Protein AF-A0AA45L5M0-F1 (afdb_monomer_lite)

Structure (mmCIF, N/CA/C/O backbone):
data_AF-A0AA45L5M0-F1
#
_entry.id   AF-A0AA45L5M0-F1
#
loop_
_atom_site.group_PDB
_atom_site.id
_atom_site.type_symbol
_atom_site.label_atom_id
_atom_site.label_alt_id
_atom_site.label_comp_id
_atom_site.label_asym_id
_atom_site.label_entity_id
_atom_site.label_seq_id
_atom_site.pdbx_PDB_ins_code
_atom_site.Cartn_x
_atom_site.Cartn_y
_atom_site.Cartn_z
_atom_site.occupancy
_atom_site.B_iso_or_equiv
_atom_site.auth_seq_id
_atom_site.auth_comp_id
_atom_site.auth_asym_id
_atom_site.auth_atom_id
_atom_site.pdbx_PDB_model_num
ATOM 1 N N . MET A 1 1 ? -7.216 -5.438 -6.942 1.00 86.31 1 MET A N 1
ATOM 2 C CA . MET A 1 1 ? -7.356 -3.984 -6.670 1.00 86.31 1 MET A CA 1
ATOM 3 C C . MET A 1 1 ? -6.357 -3.154 -7.479 1.00 86.31 1 MET A C 1
ATOM 5 O O . MET A 1 1 ? -5.221 -3.590 -7.619 1.00 86.31 1 MET A O 1
ATOM 9 N N . LEU A 1 2 ? -6.750 -1.994 -8.026 1.00 90.94 2 LEU A N 1
ATOM 10 C CA . LEU A 1 2 ? -5.823 -1.104 -8.747 1.00 90.94 2 LEU A CA 1
ATOM 11 C C . LEU A 1 2 ? -5.181 -0.085 -7.790 1.00 90.94 2 LEU A C 1
ATOM 13 O O . LEU A 1 2 ? -5.919 0.526 -7.020 1.00 90.94 2 LEU A O 1
ATOM 17 N N . PRO A 1 3 ? -3.855 0.142 -7.849 1.00 94.44 3 PRO A N 1
ATOM 18 C CA . PRO A 1 3 ? -3.191 1.118 -6.989 1.00 94.44 3 PRO A CA 1
ATOM 19 C C . PRO A 1 3 ? -3.614 2.562 -7.278 1.00 94.44 3 PRO A C 1
ATOM 21 O O . PRO A 1 3 ? -3.686 2.980 -8.440 1.00 94.44 3 PRO A O 1
ATOM 24 N N . ASP A 1 4 ? -3.796 3.349 -6.218 1.00 95.88 4 ASP A N 1
ATOM 25 C CA . ASP A 1 4 ? -3.966 4.800 -6.303 1.00 95.88 4 ASP A CA 1
ATOM 26 C C . ASP A 1 4 ? -2.596 5.497 -6.426 1.00 95.88 4 ASP A C 1
ATOM 28 O O . ASP A 1 4 ? -1.682 5.260 -5.633 1.00 95.88 4 ASP A O 1
ATOM 32 N N . MET A 1 5 ? -2.427 6.354 -7.440 1.00 96.88 5 MET A N 1
ATOM 33 C CA . MET A 1 5 ? -1.141 7.020 -7.710 1.00 96.88 5 MET A CA 1
ATOM 34 C C . MET A 1 5 ? -0.831 8.156 -6.729 1.00 96.88 5 MET A C 1
ATOM 36 O O . MET A 1 5 ? 0.337 8.484 -6.531 1.00 96.88 5 MET A O 1
ATOM 40 N N . THR A 1 6 ? -1.848 8.739 -6.097 1.00 97.06 6 THR A N 1
ATOM 41 C CA . THR A 1 6 ? -1.681 9.727 -5.026 1.00 97.06 6 THR A CA 1
ATOM 42 C C . THR A 1 6 ? -1.130 9.048 -3.782 1.00 97.06 6 THR A C 1
ATOM 44 O O . THR A 1 6 ? -0.141 9.519 -3.227 1.00 97.06 6 THR A O 1
ATOM 47 N N . LEU A 1 7 ? -1.701 7.906 -3.387 1.00 97.81 7 LEU A N 1
ATOM 48 C CA . LEU A 1 7 ? -1.185 7.124 -2.258 1.00 97.81 7 LEU A CA 1
ATOM 49 C C . LEU A 1 7 ? 0.204 6.551 -2.558 1.00 97.81 7 LEU A C 1
ATOM 51 O O . LEU A 1 7 ? 1.075 6.549 -1.695 1.00 97.81 7 LEU A O 1
ATOM 55 N N . LEU A 1 8 ? 0.459 6.127 -3.801 1.00 98.25 8 LEU A N 1
ATOM 56 C CA . LEU A 1 8 ? 1.798 5.689 -4.197 1.00 98.25 8 LEU A CA 1
ATOM 57 C C . LEU A 1 8 ? 2.817 6.833 -4.123 1.00 98.25 8 LEU A C 1
ATOM 59 O O . LEU A 1 8 ? 3.934 6.620 -3.658 1.00 98.25 8 LEU A O 1
ATOM 63 N N . ARG A 1 9 ? 2.445 8.049 -4.544 1.00 97.94 9 ARG A N 1
ATOM 64 C CA . ARG A 1 9 ? 3.289 9.235 -4.359 1.00 97.94 9 ARG A CA 1
ATOM 65 C C . ARG A 1 9 ? 3.564 9.491 -2.881 1.00 97.94 9 ARG A C 1
ATOM 67 O O . ARG A 1 9 ? 4.722 9.670 -2.530 1.00 97.94 9 ARG A O 1
ATOM 74 N N . GLN A 1 10 ? 2.536 9.470 -2.036 1.00 97.62 10 GLN A N 1
ATOM 75 C CA . GLN A 1 10 ? 2.686 9.671 -0.592 1.00 97.62 10 GLN A CA 1
ATOM 76 C C . GLN A 1 10 ? 3.632 8.641 0.031 1.00 97.62 10 GLN A C 1
ATOM 78 O O . GLN A 1 10 ? 4.541 9.027 0.761 1.00 97.62 10 GLN A O 1
ATOM 83 N N . LEU A 1 11 ? 3.495 7.361 -0.331 1.00 98.12 11 LEU A N 1
ATOM 84 C CA . LEU A 1 11 ? 4.420 6.308 0.089 1.00 98.12 11 LEU A CA 1
ATOM 85 C C . LEU A 1 11 ? 5.866 6.656 -0.298 1.00 98.12 11 LEU A C 1
ATOM 87 O O . LEU A 1 11 ? 6.760 6.554 0.536 1.00 98.12 11 LEU A O 1
ATOM 91 N N . VAL A 1 12 ? 6.101 7.058 -1.552 1.00 97.69 12 VAL A N 1
ATOM 92 C CA . VAL A 1 12 ? 7.444 7.406 -2.049 1.00 97.69 12 VAL A CA 1
ATOM 93 C C . VAL A 1 12 ? 8.024 8.622 -1.327 1.00 97.69 12 VAL A C 1
ATOM 95 O O . VAL A 1 12 ? 9.201 8.602 -0.975 1.00 97.69 12 VAL A O 1
ATOM 98 N N . ASP A 1 13 ? 7.218 9.655 -1.091 1.00 96.88 13 ASP A N 1
ATOM 99 C CA . ASP A 1 13 ? 7.669 10.902 -0.468 1.00 96.88 13 ASP A CA 1
ATOM 100 C C . ASP A 1 13 ? 7.946 10.732 1.036 1.00 96.88 13 ASP A C 1
ATOM 102 O O . ASP A 1 13 ? 8.855 11.364 1.580 1.00 96.88 13 ASP A O 1
ATOM 106 N N . SER A 1 14 ? 7.183 9.865 1.706 1.00 96.00 14 SER A N 1
ATOM 107 C CA . SER A 1 14 ? 7.285 9.623 3.148 1.00 96.00 14 SER A CA 1
ATOM 108 C C . SER A 1 14 ? 8.305 8.540 3.517 1.00 96.00 14 SER A C 1
ATOM 110 O O . SER A 1 14 ? 8.840 8.554 4.629 1.00 96.00 14 SER A O 1
ATOM 112 N N . ALA A 1 15 ? 8.587 7.579 2.628 1.00 95.94 15 ALA A N 1
ATOM 113 C CA . ALA A 1 15 ? 9.424 6.426 2.950 1.00 95.94 15 ALA A CA 1
ATOM 114 C C . ALA A 1 15 ? 10.933 6.735 2.838 1.00 95.94 15 ALA A C 1
ATOM 116 O O . ALA A 1 15 ? 11.456 6.877 1.732 1.00 95.94 15 ALA A O 1
ATOM 117 N N . PRO A 1 16 ? 11.706 6.707 3.944 1.00 93.50 16 PRO A N 1
ATOM 118 C CA . PRO A 1 16 ? 13.143 7.005 3.906 1.00 93.50 16 PRO A CA 1
ATOM 119 C C . PRO A 1 16 ? 13.980 5.929 3.192 1.00 93.50 16 PRO A C 1
ATOM 121 O O . PRO A 1 16 ? 15.138 6.169 2.835 1.00 93.50 16 PRO A O 1
ATOM 124 N N . SER A 1 17 ? 13.416 4.733 3.006 1.00 95.00 17 SER A N 1
ATOM 125 C CA . SER A 1 17 ? 14.033 3.624 2.276 1.00 95.00 17 SER A CA 1
ATOM 126 C C . SER A 1 17 ? 13.972 3.803 0.758 1.00 95.00 17 SER A C 1
ATOM 128 O O . SER A 1 17 ? 14.699 3.105 0.049 1.00 95.00 17 SER A O 1
ATOM 130 N N . ILE A 1 18 ? 13.154 4.735 0.258 1.00 96.69 18 ILE A N 1
ATOM 131 C CA . ILE A 1 18 ? 13.036 5.056 -1.161 1.00 96.69 18 ILE A CA 1
ATOM 132 C C . ILE A 1 18 ? 13.803 6.347 -1.445 1.00 96.69 18 ILE A C 1
ATOM 134 O O . ILE A 1 18 ? 13.629 7.375 -0.796 1.00 96.69 18 ILE A O 1
ATOM 138 N N . ARG A 1 19 ? 14.675 6.297 -2.448 1.00 96.88 19 ARG A N 1
ATOM 139 C CA . ARG A 1 19 ? 15.378 7.459 -2.990 1.00 96.88 19 ARG A CA 1
ATOM 140 C C . ARG A 1 19 ? 15.119 7.519 -4.489 1.00 96.88 19 ARG A C 1
ATOM 142 O O . ARG A 1 19 ? 15.862 6.884 -5.244 1.00 96.88 19 ARG A O 1
ATOM 149 N N . PRO A 1 20 ? 14.067 8.221 -4.936 1.00 96.38 20 PRO A N 1
ATOM 150 C CA . PRO A 1 20 ? 13.826 8.378 -6.359 1.00 96.38 20 PRO A CA 1
ATOM 151 C C . PRO A 1 20 ? 14.958 9.185 -7.001 1.00 96.38 20 PRO A C 1
ATOM 153 O O . PRO A 1 20 ? 15.586 10.035 -6.361 1.00 96.38 20 PRO A O 1
ATOM 156 N N . TRP A 1 21 ? 15.227 8.929 -8.276 1.00 94.56 21 TRP A N 1
ATOM 157 C CA . TRP A 1 21 ? 16.023 9.852 -9.073 1.00 94.56 21 TRP A CA 1
ATOM 158 C C . TRP A 1 21 ? 15.191 11.092 -9.425 1.00 94.56 21 TRP A C 1
ATOM 160 O O . TRP A 1 21 ? 13.968 11.114 -9.307 1.00 94.56 21 TRP A O 1
ATOM 170 N N . SER A 1 22 ? 15.874 12.154 -9.843 1.00 91.00 22 SER A N 1
ATOM 171 C CA . SER A 1 22 ? 15.261 13.442 -10.184 1.00 91.00 22 SER A CA 1
ATOM 172 C C . SER A 1 22 ? 15.115 13.669 -11.691 1.00 91.00 22 SER A C 1
ATOM 174 O O . SER A 1 22 ? 14.808 14.784 -12.114 1.00 91.00 22 SER A O 1
ATOM 176 N N . THR A 1 23 ? 15.353 12.637 -12.505 1.00 93.25 23 THR A N 1
ATOM 177 C CA . THR A 1 23 ? 15.347 12.736 -13.969 1.00 93.25 23 THR A CA 1
ATOM 178 C C . THR A 1 23 ? 14.312 11.773 -14.546 1.00 93.25 23 THR A C 1
ATOM 180 O O . THR A 1 23 ? 14.647 10.613 -14.769 1.00 93.25 23 THR A O 1
ATOM 183 N N . PRO A 1 24 ? 13.087 12.247 -14.828 1.00 95.44 24 PRO A N 1
ATOM 184 C CA . PRO A 1 24 ? 12.062 11.513 -15.566 1.00 95.44 24 PRO A CA 1
ATOM 185 C C . PRO A 1 24 ? 12.593 10.738 -16.776 1.00 95.44 24 PRO A C 1
ATOM 187 O O . PRO A 1 24 ? 13.355 11.278 -17.586 1.00 95.44 24 PRO A O 1
ATOM 190 N N . ALA A 1 25 ? 12.140 9.496 -16.954 1.00 95.31 25 ALA A N 1
ATOM 191 C CA . ALA A 1 25 ? 12.390 8.768 -18.190 1.00 95.31 25 ALA A CA 1
ATOM 192 C C . ALA A 1 25 ? 11.588 9.416 -19.334 1.00 95.31 25 ALA A C 1
ATOM 194 O O . ALA A 1 25 ? 10.371 9.582 -19.218 1.00 95.31 25 ALA A O 1
ATOM 195 N N . PRO A 1 26 ? 12.224 9.765 -20.467 1.00 95.69 26 PRO A N 1
ATOM 196 C CA . PRO A 1 26 ? 11.506 10.344 -21.591 1.00 95.69 26 PRO A CA 1
ATOM 197 C C . PRO A 1 26 ? 10.550 9.318 -22.209 1.00 95.69 26 PRO A C 1
ATOM 199 O O . PRO A 1 26 ? 10.859 8.130 -22.287 1.00 95.69 26 PRO A O 1
ATOM 202 N N . GLU A 1 27 ? 9.420 9.786 -22.741 1.00 96.25 27 GLU A N 1
ATOM 203 C CA . GLU A 1 27 ? 8.383 8.930 -23.340 1.00 96.25 27 GLU A CA 1
ATOM 204 C C . GLU A 1 27 ? 8.944 7.972 -24.408 1.00 96.25 27 GLU A C 1
ATOM 206 O O . GLU A 1 27 ? 8.567 6.804 -24.453 1.00 96.25 27 GLU A O 1
ATOM 211 N N . GLY A 1 28 ? 9.904 8.423 -25.225 1.00 96.50 28 GLY A N 1
ATOM 212 C CA . GLY A 1 28 ? 10.563 7.572 -26.222 1.00 96.50 28 GLY A CA 1
ATOM 213 C C . GLY A 1 28 ? 11.330 6.389 -25.617 1.00 96.50 28 GLY A C 1
ATOM 214 O O . GLY A 1 28 ? 11.321 5.303 -26.193 1.00 96.50 28 GLY A O 1
ATOM 215 N N . LEU A 1 29 ? 11.936 6.569 -24.438 1.00 94.06 29 LEU A N 1
ATOM 216 C CA . LEU A 1 29 ? 12.597 5.486 -23.709 1.00 94.06 29 LEU A CA 1
ATOM 217 C C . LEU A 1 29 ? 11.564 4.493 -23.175 1.00 94.06 29 LEU A C 1
ATOM 219 O O . LEU A 1 29 ? 11.716 3.295 -23.388 1.00 94.06 29 LEU A O 1
ATOM 223 N N . LEU A 1 30 ? 10.483 4.981 -22.557 1.00 95.81 30 LEU A N 1
ATOM 224 C CA . LEU A 1 30 ? 9.403 4.123 -22.056 1.00 95.81 30 LEU A CA 1
ATOM 225 C C . LEU A 1 30 ? 8.804 3.268 -23.179 1.00 95.81 30 LEU A C 1
ATOM 227 O O . LEU A 1 30 ? 8.638 2.062 -23.019 1.00 95.81 30 LEU A O 1
ATOM 231 N N . ARG A 1 31 ? 8.543 3.873 -24.345 1.00 95.88 31 ARG A N 1
ATOM 232 C CA . ARG A 1 31 ? 8.074 3.154 -25.539 1.00 95.88 31 ARG A CA 1
ATOM 233 C C . ARG A 1 31 ? 9.081 2.125 -26.033 1.00 95.88 31 ARG A C 1
ATOM 235 O O . ARG A 1 31 ? 8.681 1.035 -26.420 1.00 95.88 31 ARG A O 1
ATOM 242 N N . SER A 1 32 ? 10.372 2.448 -26.009 1.00 94.38 32 SER A N 1
ATOM 243 C CA . SER A 1 32 ? 11.418 1.495 -26.381 1.00 94.38 32 SER A CA 1
ATOM 244 C C . SER A 1 32 ? 11.441 0.283 -25.449 1.00 94.38 32 SER A C 1
ATOM 246 O O . SER A 1 32 ? 11.599 -0.833 -25.930 1.00 94.38 32 SER A O 1
ATOM 248 N N . VAL A 1 33 ? 11.263 0.481 -24.139 1.00 93.69 33 VAL A N 1
ATOM 249 C CA . VAL A 1 33 ? 11.195 -0.622 -23.167 1.00 93.69 33 VAL A CA 1
ATOM 250 C C . VAL A 1 33 ? 9.968 -1.492 -23.421 1.00 93.69 33 VAL A C 1
ATOM 252 O O . VAL A 1 33 ? 10.100 -2.709 -23.463 1.00 93.69 33 VAL A O 1
ATOM 255 N N . GLU A 1 34 ? 8.798 -0.888 -23.640 1.00 94.81 34 GLU A N 1
ATOM 256 C CA . GLU A 1 34 ? 7.562 -1.620 -23.964 1.00 94.81 34 GLU A CA 1
ATOM 257 C C . GLU A 1 34 ? 7.702 -2.454 -25.240 1.00 94.81 34 GLU A C 1
ATOM 259 O O . GLU A 1 34 ? 7.292 -3.612 -25.283 1.00 94.81 34 GLU A O 1
ATOM 264 N N . LEU A 1 35 ? 8.326 -1.880 -26.274 1.00 94.12 35 LEU A N 1
ATOM 265 C CA . LEU A 1 35 ? 8.611 -2.583 -27.523 1.00 94.12 35 LEU A CA 1
ATOM 266 C C . LEU A 1 35 ? 9.552 -3.771 -27.297 1.00 94.12 35 LEU A C 1
ATOM 268 O O . LEU A 1 35 ? 9.277 -4.856 -27.801 1.00 94.12 35 LEU A O 1
ATOM 272 N N . SER A 1 36 ? 10.623 -3.588 -26.520 1.00 92.25 36 SER A N 1
ATOM 273 C CA . SER A 1 36 ? 11.563 -4.665 -26.184 1.00 92.25 36 SER A CA 1
ATOM 274 C C . SER A 1 36 ? 10.928 -5.756 -25.318 1.00 92.25 36 SER A C 1
ATOM 276 O O . SER A 1 36 ? 11.205 -6.933 -25.522 1.00 92.25 36 SER A O 1
ATOM 278 N N . ALA A 1 37 ? 10.060 -5.383 -24.375 1.00 90.44 37 ALA A N 1
ATOM 279 C CA . ALA A 1 37 ? 9.320 -6.320 -23.532 1.00 90.44 37 ALA A CA 1
ATOM 280 C C . ALA A 1 37 ? 8.172 -7.021 -24.283 1.00 90.44 37 ALA A C 1
ATOM 282 O O . ALA A 1 37 ? 7.603 -7.983 -23.772 1.00 90.44 37 ALA A O 1
ATOM 283 N N . GLY A 1 38 ? 7.799 -6.533 -25.471 1.00 91.56 38 GLY A N 1
ATOM 284 C CA . GLY A 1 38 ? 6.659 -7.034 -26.238 1.00 91.56 38 GLY A CA 1
ATOM 285 C C . GLY A 1 38 ? 5.303 -6.748 -25.584 1.00 91.56 38 GLY A C 1
ATOM 286 O O . GLY A 1 38 ? 4.303 -7.356 -25.960 1.00 91.56 38 GLY A O 1
ATOM 287 N N . THR A 1 39 ? 5.256 -5.849 -24.598 1.00 92.06 39 THR A N 1
ATOM 288 C CA . THR A 1 39 ? 4.054 -5.545 -23.821 1.00 92.06 39 THR A CA 1
ATOM 289 C C . THR A 1 39 ? 4.112 -4.155 -23.190 1.00 92.06 39 THR A C 1
ATOM 291 O O . THR A 1 39 ? 5.189 -3.609 -22.956 1.00 92.06 39 THR A O 1
ATOM 294 N N . ALA A 1 40 ? 2.944 -3.588 -22.875 1.00 93.56 40 ALA A N 1
ATOM 295 C CA . ALA A 1 40 ? 2.853 -2.366 -22.084 1.00 93.56 40 ALA A CA 1
ATOM 296 C C . ALA A 1 40 ? 3.431 -2.571 -20.674 1.00 93.56 40 ALA A C 1
ATOM 298 O O . ALA A 1 40 ? 3.277 -3.643 -20.077 1.00 93.56 40 ALA A O 1
ATOM 299 N N . LEU A 1 41 ? 4.076 -1.529 -20.143 1.00 95.62 41 LEU A N 1
ATOM 300 C CA . LEU A 1 41 ? 4.553 -1.529 -18.763 1.00 95.62 41 LEU A CA 1
ATOM 301 C C . LEU A 1 41 ? 3.361 -1.441 -17.795 1.00 95.62 41 LEU A C 1
ATOM 303 O O . LEU A 1 41 ? 2.398 -0.729 -18.097 1.00 95.62 41 LEU A O 1
ATOM 307 N N . PRO A 1 42 ? 3.432 -2.087 -16.616 1.00 96.56 42 PRO A N 1
ATOM 308 C CA . PRO A 1 42 ? 2.403 -1.941 -15.589 1.00 96.56 42 PRO A CA 1
ATOM 309 C C . PRO A 1 42 ? 2.210 -0.473 -15.222 1.00 96.56 42 PRO A C 1
ATOM 311 O O . PRO A 1 42 ? 3.187 0.277 -15.142 1.00 96.56 42 PRO A O 1
ATOM 314 N N . ARG A 1 43 ? 0.965 -0.057 -14.984 1.00 97.12 43 ARG A N 1
ATOM 315 C CA . ARG A 1 43 ? 0.600 1.352 -14.782 1.00 97.12 43 ARG A CA 1
ATOM 316 C C . ARG A 1 43 ? 1.466 2.058 -13.734 1.00 97.12 43 ARG A C 1
ATOM 318 O O . ARG A 1 43 ? 2.026 3.114 -14.028 1.00 97.12 43 ARG A O 1
ATOM 325 N N . SER A 1 44 ? 1.601 1.486 -12.542 1.00 97.62 44 SER A N 1
ATOM 326 C CA . SER A 1 44 ? 2.383 2.059 -11.440 1.00 97.62 44 SER A CA 1
ATOM 327 C C . SER A 1 44 ? 3.886 2.058 -11.715 1.00 97.62 44 SER A C 1
ATOM 329 O O . SER A 1 44 ? 4.572 3.013 -11.351 1.00 97.62 44 SER A O 1
ATOM 331 N N . TYR A 1 45 ? 4.410 1.051 -12.419 1.00 97.38 45 TYR A N 1
ATOM 332 C CA . TYR A 1 45 ? 5.819 1.035 -12.823 1.00 97.38 45 TYR A CA 1
ATOM 333 C C . TYR A 1 45 ? 6.116 2.072 -13.908 1.00 97.38 45 TYR A C 1
ATOM 335 O O . TYR A 1 45 ? 7.107 2.802 -13.838 1.00 97.38 45 TYR A O 1
ATOM 343 N N . ARG A 1 46 ? 5.232 2.181 -14.904 1.00 96.75 46 ARG A N 1
ATOM 344 C CA . ARG A 1 46 ? 5.334 3.197 -15.950 1.00 96.75 46 ARG A CA 1
ATOM 345 C C . ARG A 1 46 ? 5.287 4.598 -15.348 1.00 96.75 46 ARG A C 1
ATOM 347 O O . ARG A 1 46 ? 6.095 5.436 -15.733 1.00 96.75 46 ARG A O 1
ATOM 354 N N . TRP A 1 47 ? 4.379 4.833 -14.399 1.00 97.12 47 TRP A N 1
ATOM 355 C CA . TRP A 1 47 ? 4.318 6.073 -13.628 1.00 97.12 47 TRP A CA 1
ATOM 356 C C . TRP A 1 47 ? 5.630 6.330 -12.877 1.00 97.12 47 TRP A C 1
ATOM 358 O O . TRP A 1 47 ? 6.199 7.403 -13.026 1.00 97.12 47 TRP A O 1
ATOM 368 N N . TRP A 1 48 ? 6.175 5.339 -12.164 1.00 97.44 48 TRP A N 1
ATOM 369 C CA . TRP A 1 48 ? 7.451 5.474 -11.449 1.00 97.44 48 TRP A CA 1
ATOM 370 C C . TRP A 1 48 ? 8.590 5.933 -12.366 1.00 97.44 48 TRP A C 1
ATOM 372 O O . TRP A 1 48 ? 9.301 6.888 -12.053 1.00 97.44 48 TRP A O 1
ATOM 382 N N . LEU A 1 49 ? 8.739 5.300 -13.532 1.00 96.94 49 LEU A N 1
ATOM 383 C CA . LEU A 1 49 ? 9.750 5.705 -14.505 1.00 96.94 49 LEU A CA 1
ATOM 384 C C . LEU A 1 49 ? 9.453 7.083 -15.113 1.00 96.94 49 LEU A C 1
ATOM 386 O O . LEU A 1 49 ? 10.374 7.871 -15.303 1.00 96.94 49 LEU A O 1
ATOM 390 N N . ALA A 1 50 ? 8.195 7.398 -15.415 1.00 96.44 50 ALA A N 1
ATOM 391 C CA . ALA A 1 50 ? 7.823 8.698 -15.970 1.00 96.44 50 ALA A CA 1
ATOM 392 C C . ALA A 1 50 ? 8.045 9.849 -14.976 1.00 96.44 50 ALA A C 1
ATOM 394 O O . ALA A 1 50 ? 8.410 10.941 -15.387 1.00 96.44 50 ALA A O 1
ATOM 395 N N . GLU A 1 51 ? 7.857 9.611 -13.681 1.00 96.44 51 GLU A N 1
ATOM 396 C CA . GLU A 1 51 ? 8.018 10.632 -12.643 1.00 96.44 51 GLU A CA 1
ATOM 397 C C . GLU A 1 51 ? 9.467 10.782 -12.183 1.00 96.44 51 GLU A C 1
ATOM 399 O O . GLU A 1 51 ? 9.940 11.893 -11.954 1.00 96.44 51 GLU A O 1
ATOM 404 N N . PHE A 1 52 ? 10.181 9.665 -12.048 1.00 96.44 52 PHE A N 1
ATOM 405 C CA . PHE A 1 52 ? 11.484 9.645 -11.384 1.00 96.44 52 PHE A CA 1
ATOM 406 C C . PHE A 1 52 ? 12.615 9.144 -12.281 1.00 96.44 52 PHE A C 1
ATOM 408 O O . PHE A 1 52 ? 13.780 9.401 -12.004 1.00 96.44 52 PHE A O 1
ATOM 415 N N . GLY A 1 53 ? 12.298 8.415 -13.352 1.00 94.81 53 GLY A N 1
ATOM 416 C CA . GLY A 1 53 ? 13.267 7.721 -14.211 1.00 94.81 53 GLY A CA 1
ATOM 417 C C . GLY A 1 53 ? 13.886 6.470 -13.595 1.00 94.81 53 GLY A C 1
ATOM 418 O O . GLY A 1 53 ? 14.600 5.745 -14.281 1.00 94.81 53 GLY A O 1
ATOM 419 N N . GLY A 1 54 ? 13.607 6.211 -12.320 1.00 95.44 54 GLY A N 1
ATOM 420 C CA . GLY A 1 54 ? 14.226 5.174 -11.513 1.00 95.44 54 GLY A CA 1
ATOM 421 C C . GLY A 1 54 ? 14.513 5.687 -10.106 1.00 95.44 54 GLY A C 1
ATOM 422 O O . GLY A 1 54 ? 14.022 6.734 -9.687 1.00 95.44 54 GLY A O 1
ATOM 423 N N . GLY A 1 55 ? 15.311 4.941 -9.360 1.00 95.62 55 GLY A N 1
ATOM 424 C CA . GLY A 1 55 ? 15.684 5.278 -7.998 1.00 95.62 55 GLY A CA 1
ATOM 425 C C . GLY A 1 55 ? 16.443 4.153 -7.321 1.00 95.62 55 GLY A C 1
ATOM 426 O O . GLY A 1 55 ? 16.962 3.239 -7.959 1.00 95.62 55 GLY A O 1
ATOM 427 N N . VAL A 1 56 ? 16.500 4.232 -6.002 1.00 95.00 56 VAL A N 1
ATOM 428 C CA . VAL A 1 56 ? 17.063 3.209 -5.127 1.00 95.00 56 VAL A CA 1
ATOM 429 C C . VAL A 1 56 ? 16.028 2.895 -4.056 1.00 95.00 56 VAL A C 1
ATOM 431 O O . VAL A 1 56 ? 15.491 3.811 -3.437 1.00 95.00 56 VAL A O 1
ATOM 434 N N . VAL A 1 57 ? 15.761 1.613 -3.833 1.00 93.62 57 VAL A N 1
ATOM 435 C CA . VAL A 1 57 ? 14.898 1.125 -2.755 1.00 93.62 57 VAL A CA 1
ATOM 436 C C . VAL A 1 57 ? 15.713 0.181 -1.900 1.00 93.62 57 VAL A C 1
ATOM 438 O O . VAL A 1 57 ? 16.220 -0.820 -2.399 1.00 93.62 57 VAL A O 1
ATOM 441 N N . ASP A 1 58 ? 15.861 0.528 -0.623 1.00 89.94 58 ASP A N 1
ATOM 442 C CA . ASP A 1 58 ? 16.620 -0.265 0.348 1.00 89.94 58 ASP A CA 1
ATOM 443 C C . ASP A 1 58 ? 18.051 -0.576 -0.137 1.00 89.94 58 ASP A C 1
ATOM 445 O O . ASP A 1 58 ? 18.494 -1.717 -0.222 1.00 89.94 58 ASP A O 1
ATOM 449 N N . GLY A 1 59 ? 18.748 0.465 -0.607 1.00 90.38 59 GLY A N 1
ATOM 450 C CA . GLY A 1 59 ? 20.103 0.354 -1.164 1.00 90.38 59 GLY A CA 1
ATOM 451 C C . GLY A 1 59 ? 20.195 -0.300 -2.550 1.00 90.38 59 GLY A C 1
ATOM 452 O O . GLY A 1 59 ? 21.246 -0.219 -3.182 1.00 90.38 59 GLY A O 1
ATOM 453 N N . THR A 1 60 ? 19.102 -0.868 -3.063 1.00 93.00 60 THR A N 1
ATOM 454 C CA . THR A 1 60 ? 19.075 -1.604 -4.330 1.00 93.00 60 THR A CA 1
ATOM 455 C C . THR A 1 60 ? 18.491 -0.746 -5.463 1.00 93.00 60 THR A C 1
ATOM 457 O O . THR A 1 60 ? 17.407 -0.180 -5.294 1.00 93.00 60 THR A O 1
ATOM 460 N N . PRO A 1 61 ? 19.162 -0.616 -6.624 1.00 93.12 61 PRO A N 1
ATOM 461 C CA . PRO A 1 61 ? 18.634 0.134 -7.763 1.00 93.12 61 PRO A CA 1
ATOM 462 C C . PRO A 1 61 ? 17.269 -0.381 -8.236 1.00 93.12 61 PRO A C 1
ATOM 464 O O . PRO A 1 61 ? 17.056 -1.583 -8.366 1.00 93.12 61 PRO A O 1
ATOM 467 N N . LEU A 1 62 ? 16.356 0.544 -8.527 1.00 92.31 62 LEU A N 1
ATOM 468 C CA . LEU A 1 62 ? 15.013 0.268 -9.022 1.00 92.31 62 LEU A CA 1
ATOM 469 C C . LEU A 1 62 ? 14.735 1.111 -10.265 1.00 92.31 62 LEU A C 1
ATOM 471 O O . LEU A 1 62 ? 14.778 2.338 -10.212 1.00 92.31 62 LEU A O 1
ATOM 475 N N . GLY A 1 63 ? 14.402 0.467 -11.380 1.00 77.94 63 GLY A N 1
ATOM 476 C CA . GLY A 1 63 ? 14.238 1.154 -12.669 1.00 77.94 63 GLY A CA 1
ATOM 477 C C . GLY A 1 63 ? 15.428 0.999 -13.614 1.00 77.94 63 GLY A C 1
ATOM 478 O O . GLY A 1 63 ? 15.466 1.634 -14.666 1.00 77.94 63 GLY A O 1
ATOM 479 N N . THR A 1 64 ? 16.384 0.132 -13.279 1.00 66.81 64 THR A N 1
ATOM 480 C CA . THR A 1 64 ? 17.406 -0.304 -14.230 1.00 66.81 64 THR A CA 1
ATOM 481 C C . THR A 1 64 ? 16.748 -1.192 -15.278 1.00 66.81 64 THR A C 1
ATOM 483 O O . THR A 1 64 ? 16.196 -2.236 -14.953 1.00 66.81 64 THR A O 1
ATOM 486 N N . GLN A 1 65 ? 16.767 -0.744 -16.531 1.00 73.75 65 GLN A N 1
ATOM 487 C CA . GLN A 1 65 ? 16.215 -1.463 -17.680 1.00 73.75 65 GLN A CA 1
ATOM 488 C C . GLN A 1 65 ? 17.165 -2.600 -18.069 1.00 73.75 65 GLN A C 1
ATOM 490 O O . GLN A 1 65 ? 17.908 -2.506 -19.045 1.00 73.75 65 GLN A O 1
ATOM 495 N N . GLU A 1 66 ? 17.188 -3.642 -17.247 1.00 87.12 66 GLU A N 1
ATOM 496 C CA . GLU A 1 66 ? 17.921 -4.873 -17.503 1.00 87.12 66 GLU A CA 1
ATOM 497 C C . GLU A 1 66 ? 16.988 -5.867 -18.198 1.00 87.12 66 GLU A C 1
ATOM 499 O O . GLU A 1 66 ? 15.829 -6.029 -17.821 1.00 87.12 66 GLU A O 1
ATOM 504 N N . PHE A 1 67 ? 17.497 -6.525 -19.233 1.00 90.12 67 PHE A N 1
ATOM 505 C CA . PHE A 1 67 ? 16.805 -7.615 -19.905 1.00 90.12 67 PHE A CA 1
ATOM 506 C C . PHE A 1 67 ? 17.671 -8.860 -19.816 1.00 90.12 67 PHE A C 1
ATOM 508 O O . PHE A 1 67 ? 18.873 -8.801 -20.089 1.00 90.12 67 PHE A O 1
ATOM 515 N N . ASP A 1 68 ? 17.051 -9.983 -19.487 1.00 89.44 68 ASP A N 1
ATOM 516 C CA . ASP A 1 68 ? 17.666 -11.297 -19.602 1.00 89.44 68 ASP A CA 1
ATOM 517 C C . ASP A 1 68 ? 16.829 -12.224 -20.490 1.00 89.44 68 ASP A C 1
ATOM 519 O O . ASP A 1 68 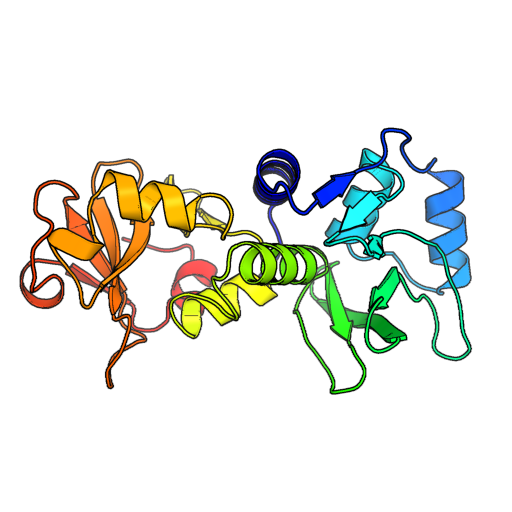? 15.967 -11.772 -21.249 1.00 89.44 68 ASP A O 1
ATOM 523 N N . ALA A 1 69 ? 17.132 -13.523 -20.454 1.00 86.81 69 ALA A N 1
ATOM 524 C CA . ALA A 1 69 ? 16.450 -14.519 -21.273 1.00 86.81 69 ALA A CA 1
ATOM 525 C C . ALA A 1 69 ? 14.939 -14.606 -20.987 1.00 86.81 69 ALA A C 1
ATOM 527 O O . ALA A 1 69 ? 14.191 -15.006 -21.879 1.00 86.81 69 ALA A O 1
ATOM 528 N N . ASP A 1 70 ? 14.504 -14.200 -19.790 1.00 86.12 70 ASP A N 1
ATOM 529 C CA . ASP A 1 70 ? 13.121 -14.306 -19.321 1.00 86.12 70 ASP A CA 1
ATOM 530 C C . ASP A 1 70 ? 12.371 -12.961 -19.386 1.00 86.12 70 ASP A C 1
ATOM 532 O O . ASP A 1 70 ? 11.184 -12.889 -19.063 1.00 86.12 70 ASP A O 1
ATOM 536 N N . GLY A 1 71 ? 13.035 -11.887 -19.832 1.00 89.00 71 GLY A N 1
ATOM 537 C CA . GLY A 1 71 ? 12.422 -10.590 -20.118 1.00 89.00 71 GLY A CA 1
ATOM 538 C C . GLY A 1 71 ? 12.957 -9.440 -19.267 1.00 89.00 71 GLY A C 1
ATOM 539 O O . GLY A 1 71 ? 14.120 -9.422 -18.867 1.00 89.00 71 GLY A O 1
ATOM 540 N N . LEU A 1 72 ? 12.107 -8.431 -19.047 1.00 92.94 72 LEU A N 1
ATOM 541 C CA . LEU A 1 72 ? 12.455 -7.222 -18.295 1.00 92.94 72 LEU A CA 1
ATOM 542 C C . LEU A 1 72 ? 12.613 -7.537 -16.802 1.00 92.94 72 LEU A C 1
ATOM 544 O O . LEU A 1 72 ? 11.635 -7.866 -16.126 1.00 92.94 72 LEU A O 1
ATOM 548 N N . VAL A 1 73 ? 13.824 -7.342 -16.287 1.00 94.62 73 VAL A N 1
ATOM 549 C CA . VAL A 1 73 ? 14.147 -7.362 -14.859 1.00 94.62 73 VAL A CA 1
ATOM 550 C C . VAL A 1 73 ? 14.151 -5.924 -14.366 1.00 94.62 73 VAL A C 1
ATOM 552 O O . VAL A 1 73 ? 15.035 -5.140 -14.705 1.00 94.62 73 VAL A O 1
ATOM 555 N N . PHE A 1 74 ? 13.146 -5.557 -13.574 1.00 94.56 74 PHE A N 1
ATOM 556 C CA . PHE A 1 74 ? 13.027 -4.184 -13.074 1.00 94.56 74 PHE A CA 1
ATOM 557 C C . PHE A 1 74 ? 13.731 -3.976 -11.726 1.00 94.56 74 PHE A C 1
ATOM 559 O O . PHE A 1 74 ? 13.983 -2.829 -11.336 1.00 94.56 74 PHE A O 1
ATOM 566 N N . TRP A 1 75 ? 14.013 -5.073 -11.017 1.00 94.88 75 TRP A N 1
ATOM 567 C CA . TRP A 1 75 ? 14.693 -5.089 -9.728 1.00 94.88 75 TRP A CA 1
ATOM 568 C C . TRP A 1 75 ? 15.450 -6.405 -9.530 1.00 94.88 75 TRP A C 1
ATOM 570 O O . TRP A 1 75 ? 14.956 -7.478 -9.884 1.00 94.88 75 TRP A O 1
ATOM 580 N N . ARG A 1 76 ? 16.642 -6.316 -8.941 1.00 93.38 76 ARG A N 1
ATOM 581 C CA . ARG A 1 76 ? 17.479 -7.462 -8.590 1.00 93.38 76 ARG A CA 1
ATOM 582 C C . ARG A 1 76 ? 17.946 -7.290 -7.156 1.00 93.38 76 ARG A C 1
ATOM 584 O O . ARG A 1 76 ? 18.646 -6.323 -6.877 1.00 93.38 76 ARG A O 1
ATOM 591 N N . ASP A 1 77 ? 17.546 -8.199 -6.275 1.00 90.06 77 ASP A N 1
ATOM 592 C CA . ASP A 1 77 ? 17.859 -8.123 -4.848 1.00 90.06 77 ASP A CA 1
ATOM 593 C C . ASP A 1 77 ? 19.379 -8.066 -4.632 1.00 90.06 77 ASP A C 1
ATOM 595 O O . ASP A 1 77 ? 20.120 -8.892 -5.170 1.00 90.06 77 ASP A O 1
ATOM 599 N N . GLY A 1 78 ? 19.850 -7.065 -3.885 1.00 86.25 78 GLY A N 1
ATOM 600 C CA . GLY A 1 78 ? 21.281 -6.825 -3.694 1.00 86.25 78 GLY A CA 1
ATOM 601 C C . GLY A 1 78 ? 21.993 -7.896 -2.864 1.00 86.25 78 GLY A C 1
ATOM 602 O O . GLY A 1 78 ? 23.202 -8.066 -3.024 1.00 86.25 78 GLY A O 1
ATOM 603 N N . ASP A 1 79 ? 21.263 -8.628 -2.019 1.00 86.38 79 ASP A N 1
ATOM 604 C CA . ASP A 1 79 ? 21.835 -9.603 -1.091 1.00 86.38 79 ASP A CA 1
ATOM 605 C C . ASP A 1 79 ? 21.867 -11.009 -1.699 1.00 86.38 79 ASP A C 1
ATOM 607 O O . ASP A 1 79 ? 22.888 -11.699 -1.634 1.00 86.38 79 ASP A O 1
ATOM 611 N N . CYS A 1 80 ? 20.756 -11.447 -2.299 1.00 88.44 80 CYS A N 1
ATOM 612 C CA . CYS A 1 80 ? 20.622 -12.798 -2.855 1.00 88.44 80 CYS A CA 1
ATOM 613 C C . CYS A 1 80 ? 20.713 -12.865 -4.386 1.00 88.44 80 CYS A C 1
ATOM 615 O O . CYS A 1 80 ? 20.893 -13.949 -4.938 1.00 88.44 80 CYS A O 1
ATOM 617 N N . GLY A 1 81 ? 20.615 -11.731 -5.085 1.00 90.00 81 GLY A N 1
ATOM 618 C CA . GLY A 1 81 ? 20.666 -11.670 -6.547 1.00 90.00 81 GLY A CA 1
ATOM 619 C C . GLY A 1 81 ? 19.375 -12.092 -7.256 1.00 90.00 81 GLY A C 1
ATOM 620 O O . GLY A 1 81 ? 19.367 -12.121 -8.494 1.00 90.00 81 GLY A O 1
ATOM 621 N N . ALA A 1 82 ? 18.308 -12.394 -6.506 1.00 92.25 82 ALA A N 1
ATOM 622 C CA . ALA A 1 82 ? 17.006 -12.787 -7.042 1.00 92.25 82 ALA A CA 1
ATOM 623 C C . ALA A 1 82 ? 16.460 -11.717 -7.994 1.00 92.25 82 ALA A C 1
ATOM 625 O O . ALA A 1 82 ? 16.527 -10.518 -7.704 1.00 92.25 82 ALA A O 1
ATOM 626 N N . ALA A 1 83 ? 15.932 -12.148 -9.139 1.00 93.44 83 ALA A N 1
ATOM 627 C CA . ALA A 1 83 ? 15.462 -11.261 -10.199 1.00 93.44 83 ALA A CA 1
ATOM 628 C C . ALA A 1 83 ? 13.938 -11.142 -10.176 1.00 93.44 83 ALA A C 1
ATOM 630 O O . ALA A 1 83 ? 13.228 -12.146 -10.177 1.00 93.44 83 ALA A O 1
ATOM 631 N N . TYR A 1 84 ? 13.439 -9.909 -10.216 1.00 95.25 84 TYR A N 1
ATOM 632 C CA . TYR A 1 84 ? 12.015 -9.618 -10.113 1.00 95.25 84 TYR A CA 1
ATOM 633 C C . TYR A 1 84 ? 11.499 -9.042 -11.425 1.00 95.25 84 TYR A C 1
ATOM 635 O O . TYR A 1 84 ? 12.085 -8.122 -12.009 1.00 95.25 84 TYR A O 1
ATOM 643 N N . ARG A 1 85 ? 10.395 -9.623 -11.896 1.00 95.00 85 ARG A N 1
ATOM 644 C CA . ARG A 1 85 ? 9.801 -9.361 -13.212 1.00 95.00 85 ARG A CA 1
ATOM 645 C C . ARG A 1 85 ? 8.294 -9.185 -13.097 1.00 95.00 85 ARG A C 1
ATOM 647 O O . ARG A 1 85 ? 7.701 -9.452 -12.052 1.00 95.00 85 ARG A O 1
ATOM 654 N N . PHE A 1 86 ? 7.679 -8.747 -14.187 1.00 95.44 86 PHE A N 1
ATOM 655 C CA . PHE A 1 86 ? 6.228 -8.656 -14.295 1.00 95.44 86 PHE A CA 1
ATOM 656 C C . PHE A 1 86 ? 5.648 -9.934 -14.895 1.00 95.44 86 PHE A C 1
ATOM 658 O O . PHE A 1 86 ? 6.100 -10.380 -15.947 1.00 95.44 86 PHE A O 1
ATOM 665 N N . GLY A 1 87 ? 4.647 -10.502 -14.227 1.00 94.62 87 GLY A N 1
ATOM 666 C CA . GLY A 1 87 ? 3.898 -11.665 -14.687 1.00 94.62 87 GLY A CA 1
ATOM 667 C C . GLY A 1 87 ? 2.593 -11.280 -15.384 1.00 94.62 87 GLY A C 1
ATOM 668 O O . GLY A 1 87 ? 2.562 -10.394 -16.249 1.00 94.62 87 GLY A O 1
ATOM 669 N N . ASP A 1 88 ? 1.524 -11.973 -14.994 1.00 92.88 88 ASP A N 1
ATOM 670 C CA . ASP A 1 88 ? 0.186 -11.848 -15.571 1.00 92.88 88 ASP A CA 1
ATOM 671 C C . ASP A 1 88 ? -0.421 -10.458 -15.358 1.00 92.88 88 ASP A C 1
ATOM 673 O O . ASP A 1 88 ? -0.215 -9.810 -14.328 1.00 92.88 88 ASP A O 1
ATOM 677 N N . GLU A 1 89 ? -1.195 -10.015 -16.350 1.00 91.69 89 GLU A N 1
ATOM 678 C CA . GLU A 1 89 ? -1.844 -8.706 -16.366 1.00 91.69 89 GLU A CA 1
ATOM 679 C C . GLU A 1 89 ? -3.270 -8.750 -15.816 1.00 91.69 89 GLU A C 1
ATOM 681 O O . GLU A 1 89 ? -4.085 -9.583 -16.214 1.00 91.69 89 GLU A O 1
ATOM 686 N N . VAL A 1 90 ? -3.590 -7.782 -14.956 1.00 84.50 90 VAL A N 1
ATOM 687 C CA . VAL A 1 90 ? -4.935 -7.537 -14.435 1.00 84.50 90 VAL A CA 1
ATOM 688 C C . VAL A 1 90 ? -5.194 -6.030 -14.418 1.00 84.50 90 VAL A C 1
ATOM 690 O O . VAL A 1 90 ? -4.569 -5.282 -13.671 1.00 84.50 90 VAL A O 1
ATOM 693 N N . GLY A 1 91 ? -6.131 -5.561 -15.248 1.00 81.69 91 GLY A N 1
ATOM 694 C CA . GLY A 1 91 ? -6.598 -4.166 -15.218 1.00 81.69 91 GLY A CA 1
ATOM 695 C C . GLY A 1 91 ? -5.531 -3.107 -15.539 1.00 81.69 91 GLY A C 1
ATOM 696 O O . GLY A 1 91 ? -5.631 -1.980 -15.058 1.00 81.69 91 GLY A O 1
ATOM 697 N N . GLY A 1 92 ? -4.506 -3.451 -16.327 1.00 87.69 92 GLY A N 1
ATOM 698 C CA . GLY A 1 92 ? -3.379 -2.560 -16.639 1.00 87.69 92 GLY A CA 1
ATOM 699 C C . GLY A 1 92 ? -2.269 -2.542 -15.579 1.00 87.69 92 GLY A C 1
ATOM 700 O O . GLY A 1 92 ? -1.303 -1.788 -15.707 1.00 87.69 92 GLY A O 1
ATOM 701 N N . GLU A 1 93 ? -2.386 -3.375 -14.548 1.00 95.00 93 GLU A N 1
ATOM 702 C CA . GLU A 1 93 ? -1.289 -3.757 -13.664 1.00 95.00 93 GLU A CA 1
ATOM 703 C C . GLU A 1 93 ? -0.806 -5.168 -13.966 1.00 95.00 93 GLU A C 1
ATOM 705 O O . GLU A 1 93 ? -1.468 -5.923 -14.678 1.00 95.00 93 GLU A O 1
ATOM 710 N N . ARG A 1 94 ? 0.357 -5.524 -13.419 1.00 95.62 94 ARG A N 1
ATOM 711 C CA . ARG A 1 94 ? 0.884 -6.888 -13.484 1.00 95.62 94 ARG A CA 1
ATOM 712 C C . ARG A 1 94 ? 1.400 -7.327 -12.134 1.00 95.62 94 ARG A C 1
ATOM 714 O O . ARG A 1 94 ? 2.021 -6.531 -11.426 1.00 95.62 94 ARG A O 1
ATOM 721 N N . CYS A 1 95 ? 1.210 -8.605 -11.826 1.00 96.81 95 CYS A N 1
ATOM 722 C CA . CYS A 1 95 ? 1.825 -9.180 -10.643 1.00 96.81 95 CYS A CA 1
ATOM 723 C C . CYS A 1 95 ? 3.354 -9.123 -10.752 1.00 96.81 95 CYS A C 1
ATOM 725 O O . CYS A 1 95 ? 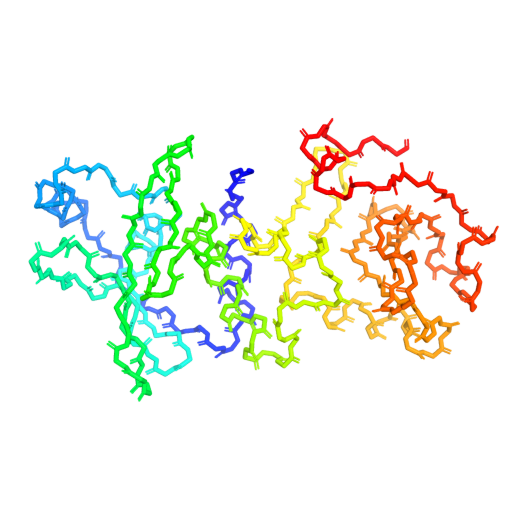3.928 -9.134 -11.845 1.00 96.81 95 CYS A O 1
ATOM 727 N N . VAL A 1 96 ? 4.019 -9.052 -9.606 1.00 96.50 96 VAL A N 1
ATOM 728 C CA . VAL A 1 96 ? 5.471 -9.156 -9.514 1.00 96.50 96 VAL A CA 1
ATOM 729 C C . VAL A 1 96 ? 5.827 -10.586 -9.155 1.00 96.50 96 VAL A C 1
ATOM 731 O O . VAL A 1 96 ? 5.327 -11.132 -8.170 1.00 96.50 96 VAL A O 1
ATOM 734 N N . VAL A 1 97 ? 6.716 -11.170 -9.950 1.00 96.44 97 VAL A N 1
ATOM 735 C CA . VAL A 1 97 ? 7.213 -12.536 -9.796 1.00 96.44 97 VAL A CA 1
ATOM 736 C C . VAL A 1 97 ? 8.688 -12.476 -9.422 1.00 96.44 97 VAL A C 1
ATOM 738 O O . VAL A 1 97 ? 9.469 -11.821 -10.113 1.00 96.44 97 VAL A O 1
ATOM 741 N N . GLY A 1 98 ? 9.046 -13.142 -8.327 1.00 94.44 98 GLY A N 1
ATOM 742 C CA . GLY A 1 98 ? 10.425 -13.478 -7.972 1.00 94.44 98 GLY A CA 1
ATOM 743 C C . GLY A 1 98 ? 10.675 -14.979 -8.136 1.00 94.44 98 GLY A C 1
ATOM 744 O O . GLY A 1 98 ? 9.834 -15.704 -8.668 1.00 94.44 98 GLY A O 1
ATOM 745 N N . ASP A 1 99 ? 11.809 -15.462 -7.634 1.00 89.50 99 ASP A N 1
ATOM 746 C CA . ASP A 1 99 ? 12.249 -16.852 -7.834 1.00 89.50 99 ASP A CA 1
ATOM 747 C C . ASP A 1 99 ? 11.279 -17.899 -7.247 1.00 89.50 99 ASP A C 1
ATOM 749 O O . ASP A 1 99 ? 11.123 -18.988 -7.797 1.00 89.50 99 ASP A O 1
ATOM 753 N N . GLU A 1 100 ? 10.590 -17.566 -6.150 1.00 89.19 100 GLU A N 1
ATOM 754 C CA . GLU A 1 100 ? 9.639 -18.458 -5.464 1.00 89.19 100 GLU A CA 1
ATOM 755 C C . GLU A 1 100 ? 8.177 -18.271 -5.920 1.00 89.19 100 GLU A C 1
ATOM 757 O O . GLU A 1 100 ? 7.268 -18.912 -5.388 1.00 89.19 100 GLU A O 1
ATOM 762 N N . GLY A 1 101 ? 7.931 -17.413 -6.917 1.00 94.31 101 GLY A N 1
ATOM 763 C CA . GLY A 1 101 ? 6.604 -17.151 -7.475 1.00 94.31 101 GLY A CA 1
ATOM 764 C C . GLY A 1 101 ? 6.123 -15.714 -7.274 1.00 94.31 101 GLY A C 1
ATOM 765 O O . GLY A 1 101 ? 6.911 -14.769 -7.237 1.00 94.31 101 GLY A O 1
ATOM 766 N N . VAL A 1 102 ? 4.802 -15.536 -7.205 1.00 95.94 102 VAL A N 1
ATOM 767 C CA . VAL A 1 102 ? 4.174 -14.209 -7.097 1.00 95.94 102 VAL A CA 1
ATOM 768 C C . VAL A 1 102 ? 4.406 -13.623 -5.704 1.00 95.94 102 VAL A C 1
ATOM 770 O O . VAL A 1 102 ? 3.966 -14.193 -4.707 1.00 95.94 102 VAL A O 1
ATOM 773 N N . VAL A 1 103 ? 5.046 -12.454 -5.645 1.00 95.88 103 VAL A N 1
ATOM 774 C CA . VAL A 1 103 ? 5.359 -11.744 -4.390 1.00 95.88 103 VAL A CA 1
ATOM 775 C C . VAL A 1 103 ? 4.467 -10.524 -4.150 1.00 95.88 103 VAL A C 1
ATOM 777 O O . VAL A 1 103 ? 4.255 -10.131 -3.004 1.00 95.88 103 VAL A O 1
ATOM 780 N N . ALA A 1 104 ? 3.910 -9.939 -5.212 1.00 96.81 104 ALA A N 1
ATOM 781 C CA . ALA A 1 104 ? 2.976 -8.818 -5.147 1.00 96.81 104 ALA A CA 1
ATOM 782 C C . ALA A 1 104 ? 2.006 -8.852 -6.337 1.00 96.81 104 ALA A C 1
ATOM 784 O O . ALA A 1 104 ? 2.325 -9.393 -7.393 1.00 96.81 104 ALA A O 1
ATOM 785 N N . GLU A 1 105 ? 0.827 -8.260 -6.185 1.00 96.69 105 GLU A N 1
ATOM 786 C CA . GLU A 1 105 ? -0.197 -8.175 -7.237 1.00 96.69 105 GLU A CA 1
ATOM 787 C C . GLU A 1 105 ? 0.016 -6.971 -8.171 1.00 96.69 105 GLU A C 1
ATOM 789 O O . GLU A 1 105 ? -0.564 -6.921 -9.252 1.00 96.69 105 GLU A O 1
ATOM 794 N N . SER A 1 106 ? 0.868 -6.016 -7.784 1.00 97.50 106 SER A N 1
ATOM 795 C CA . SER A 1 106 ? 1.246 -4.858 -8.600 1.00 97.50 106 SER A CA 1
ATOM 796 C C . SER A 1 106 ? 2.666 -4.383 -8.278 1.00 97.50 106 SER A C 1
ATOM 798 O O . SER A 1 106 ? 3.231 -4.727 -7.233 1.00 97.50 106 SER A O 1
ATOM 800 N N . PHE A 1 107 ? 3.240 -3.535 -9.136 1.00 97.44 107 PHE A N 1
ATOM 801 C CA . PHE A 1 107 ? 4.504 -2.860 -8.820 1.00 97.44 107 PHE A CA 1
ATOM 802 C C . PHE A 1 107 ? 4.374 -1.938 -7.596 1.00 97.44 107 PHE A C 1
ATOM 804 O O . PHE A 1 107 ? 5.266 -1.904 -6.749 1.00 97.44 107 PHE A O 1
ATOM 811 N N . ALA A 1 108 ? 3.252 -1.224 -7.468 1.00 98.00 108 ALA A N 1
ATOM 812 C CA . ALA A 1 108 ? 2.975 -0.401 -6.295 1.00 98.00 108 ALA A CA 1
ATOM 813 C C . ALA A 1 108 ? 2.973 -1.240 -5.011 1.00 98.00 108 ALA A C 1
ATOM 815 O O . ALA A 1 108 ? 3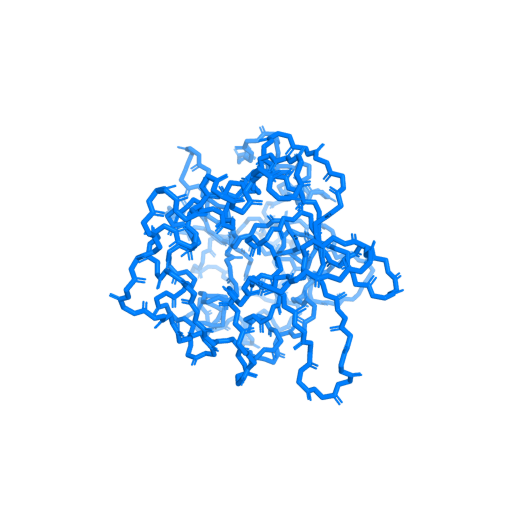.649 -0.879 -4.056 1.00 98.00 108 ALA A O 1
ATOM 816 N N . GLY A 1 109 ? 2.292 -2.389 -5.015 1.00 97.81 109 GLY A N 1
ATOM 817 C CA . GLY A 1 109 ? 2.278 -3.306 -3.879 1.00 97.81 109 GLY A CA 1
ATOM 818 C C . GLY A 1 109 ? 3.660 -3.888 -3.575 1.00 97.81 109 GLY A C 1
ATOM 819 O O . GLY A 1 109 ? 4.057 -3.992 -2.416 1.00 97.81 109 GLY A O 1
ATOM 820 N N . PHE A 1 110 ? 4.464 -4.179 -4.600 1.00 97.25 110 PHE A N 1
ATOM 821 C CA . PHE A 1 110 ? 5.864 -4.553 -4.395 1.00 97.25 110 PHE A CA 1
ATOM 822 C C . PHE A 1 110 ? 6.636 -3.457 -3.644 1.00 97.25 110 PHE A C 1
ATOM 824 O O . PHE A 1 110 ? 7.256 -3.745 -2.618 1.00 97.25 110 PHE A O 1
ATOM 831 N N . LEU A 1 111 ? 6.534 -2.193 -4.070 1.00 97.25 111 LEU A N 1
ATOM 832 C CA . LEU A 1 111 ? 7.126 -1.064 -3.344 1.00 97.25 111 LEU A CA 1
ATOM 833 C C . LEU A 1 111 ? 6.603 -0.961 -1.907 1.00 97.25 111 LEU A C 1
ATOM 835 O O . LEU A 1 111 ? 7.391 -0.792 -0.977 1.00 97.25 111 LEU A O 1
ATOM 839 N N . THR A 1 112 ? 5.294 -1.111 -1.712 1.00 98.12 112 THR A N 1
ATOM 840 C CA . THR A 1 112 ? 4.653 -1.082 -0.394 1.00 98.12 112 THR A CA 1
ATOM 841 C C . THR A 1 112 ? 5.235 -2.139 0.538 1.00 98.12 112 THR A C 1
ATOM 843 O O . THR A 1 112 ? 5.604 -1.817 1.667 1.00 98.12 112 THR A O 1
ATOM 846 N N . THR A 1 113 ? 5.401 -3.380 0.074 1.00 97.12 113 THR A N 1
ATOM 847 C CA . THR A 1 113 ? 6.001 -4.443 0.898 1.00 97.12 113 THR A CA 1
ATOM 848 C C . THR A 1 113 ? 7.470 -4.175 1.230 1.00 97.12 113 THR A C 1
ATOM 850 O O . THR A 1 113 ? 7.884 -4.412 2.365 1.00 97.12 113 THR A O 1
ATOM 853 N N . ARG A 1 114 ? 8.261 -3.603 0.307 1.00 95.75 114 ARG A N 1
ATOM 854 C CA . ARG A 1 114 ? 9.644 -3.180 0.604 1.00 95.75 114 ARG A CA 1
ATOM 855 C C . ARG A 1 114 ? 9.695 -2.090 1.672 1.00 95.75 114 ARG A C 1
ATOM 857 O O . ARG A 1 114 ? 10.539 -2.155 2.563 1.00 95.75 114 ARG A O 1
ATOM 864 N N . VAL A 1 115 ? 8.782 -1.119 1.626 1.00 96.88 115 VAL A N 1
ATOM 865 C CA . VAL A 1 115 ? 8.669 -0.091 2.672 1.00 96.88 115 VAL A CA 1
ATOM 866 C C . VAL A 1 115 ? 8.257 -0.713 4.006 1.00 96.88 115 VAL A C 1
ATOM 868 O O . VAL A 1 115 ? 8.882 -0.423 5.024 1.00 96.88 115 VAL A O 1
ATOM 871 N N . ALA A 1 116 ? 7.273 -1.616 4.012 1.00 97.06 116 ALA A N 1
ATOM 872 C CA . ALA A 1 116 ? 6.850 -2.323 5.219 1.00 97.06 116 ALA A CA 1
ATOM 873 C C . ALA A 1 116 ? 8.008 -3.104 5.869 1.00 97.06 116 ALA A C 1
ATOM 875 O O . ALA A 1 116 ? 8.212 -3.016 7.083 1.00 97.06 116 ALA A O 1
ATOM 876 N N . LEU A 1 117 ? 8.816 -3.806 5.069 1.00 95.12 117 LEU A N 1
ATOM 877 C CA . LEU A 1 117 ? 10.018 -4.500 5.535 1.00 95.12 117 LEU A CA 1
ATOM 878 C C . LEU A 1 117 ? 11.041 -3.531 6.139 1.00 95.12 117 LEU A C 1
ATOM 880 O O . LEU A 1 117 ? 11.499 -3.761 7.258 1.00 95.12 117 LEU A O 1
ATOM 884 N N . ALA A 1 118 ? 11.343 -2.426 5.450 1.00 94.25 118 ALA A N 1
ATOM 885 C CA . ALA A 1 118 ? 12.301 -1.421 5.917 1.00 94.25 118 ALA A CA 1
ATOM 886 C C . ALA A 1 118 ? 11.863 -0.725 7.220 1.00 94.25 118 ALA A C 1
ATOM 888 O O . ALA A 1 118 ? 12.700 -0.360 8.044 1.00 94.25 118 ALA A O 1
ATOM 889 N N . LEU A 1 119 ? 10.553 -0.579 7.439 1.00 94.75 119 LEU A N 1
ATOM 890 C CA . LEU A 1 119 ? 9.974 -0.054 8.681 1.00 94.75 119 LEU A CA 1
ATOM 891 C C . LEU A 1 119 ? 9.853 -1.113 9.793 1.00 94.75 119 LEU A C 1
ATOM 893 O O . LEU A 1 119 ? 9.365 -0.817 10.883 1.00 94.75 119 LEU A O 1
ATOM 897 N N . GLY A 1 120 ? 10.276 -2.357 9.545 1.00 95.00 120 GLY A N 1
ATOM 898 C CA . GLY A 1 120 ? 10.195 -3.454 10.512 1.00 95.00 120 GLY A CA 1
ATOM 899 C C . GLY A 1 120 ? 8.786 -4.029 10.704 1.00 95.00 120 GLY A C 1
ATOM 900 O O . GLY A 1 120 ? 8.572 -4.827 11.619 1.00 95.00 120 GLY A O 1
ATOM 901 N N . LEU A 1 121 ? 7.833 -3.672 9.837 1.00 94.06 121 LEU A N 1
ATOM 902 C CA . LEU A 1 121 ? 6.450 -4.166 9.857 1.00 94.06 121 LEU A CA 1
ATOM 903 C C . LEU A 1 121 ? 6.324 -5.588 9.283 1.00 94.06 121 LEU A C 1
ATOM 905 O O . LEU A 1 121 ? 5.283 -6.226 9.456 1.00 94.06 121 LEU A O 1
ATOM 909 N N . ARG A 1 122 ? 7.400 -6.109 8.671 1.00 92.56 122 ARG A N 1
ATOM 910 C CA . ARG A 1 122 ? 7.444 -7.415 7.989 1.00 92.56 122 ARG A CA 1
ATOM 911 C C . ARG A 1 122 ? 6.350 -7.481 6.918 1.00 92.56 122 ARG A C 1
ATOM 913 O O . ARG A 1 122 ? 6.171 -6.510 6.192 1.00 92.56 122 ARG A O 1
ATOM 920 N N . ASP A 1 123 ? 5.607 -8.583 6.848 1.00 88.44 123 ASP A N 1
ATOM 921 C CA . ASP A 1 123 ? 4.489 -8.735 5.913 1.00 88.44 123 ASP A CA 1
ATOM 922 C C . ASP A 1 123 ? 3.331 -7.775 6.223 1.00 88.44 123 ASP A C 1
ATOM 924 O O . ASP A 1 123 ? 2.537 -7.463 5.345 1.00 88.44 123 ASP A O 1
ATOM 928 N N . GLY A 1 124 ? 3.222 -7.303 7.467 1.00 90.19 124 GLY A N 1
ATOM 929 C CA . GLY A 1 124 ? 2.162 -6.419 7.931 1.00 90.19 124 GLY A CA 1
ATOM 930 C C . GLY A 1 124 ? 1.648 -6.781 9.328 1.00 90.19 124 GLY A C 1
ATOM 931 O O . GLY A 1 124 ? 1.968 -7.836 9.884 1.00 90.19 124 GLY A O 1
ATOM 932 N N . PRO A 1 125 ? 0.817 -5.915 9.927 1.00 91.56 125 PRO A N 1
ATOM 933 C CA . PRO A 1 125 ? 0.290 -6.102 11.284 1.00 91.56 125 PRO A CA 1
ATOM 934 C C . PRO A 1 125 ? -0.720 -7.260 11.384 1.00 91.56 125 PRO A C 1
ATOM 936 O O . PRO A 1 125 ? -0.956 -7.818 12.462 1.00 91.56 125 PRO A O 1
ATOM 939 N N . ASN A 1 126 ? -1.324 -7.621 10.253 1.00 93.75 126 ASN A N 1
ATOM 940 C CA . ASN A 1 126 ? -2.399 -8.588 10.118 1.00 93.75 126 ASN A CA 1
ATOM 941 C C . ASN A 1 126 ? -2.358 -9.210 8.700 1.00 93.75 126 ASN A C 1
ATOM 943 O O . ASN A 1 126 ? -2.043 -8.479 7.762 1.00 93.75 126 ASN A O 1
ATOM 947 N N . PRO A 1 127 ? -2.672 -10.511 8.502 1.00 94.69 127 PRO A N 1
ATOM 948 C CA . PRO A 1 127 ? -2.644 -11.156 7.186 1.00 94.69 127 PRO A CA 1
ATOM 949 C C . PRO A 1 127 ? -3.506 -10.475 6.116 1.00 94.69 127 PRO A C 1
ATOM 951 O O . PRO A 1 127 ? -3.107 -10.446 4.954 1.00 94.69 127 PRO A O 1
ATOM 954 N N . ALA A 1 128 ? -4.657 -9.909 6.485 1.00 95.75 128 ALA A N 1
ATOM 955 C CA . ALA A 1 128 ? -5.520 -9.208 5.539 1.00 95.75 128 ALA A CA 1
ATOM 956 C C . ALA A 1 128 ? -4.897 -7.879 5.083 1.00 95.75 128 ALA A C 1
ATOM 958 O O . ALA A 1 128 ? -4.883 -7.577 3.892 1.00 95.75 128 ALA A O 1
ATOM 959 N N . VAL A 1 129 ? -4.287 -7.132 6.010 1.00 97.06 129 VAL A N 1
ATOM 960 C CA . VAL A 1 129 ? -3.525 -5.909 5.696 1.00 97.06 129 VAL A CA 1
ATOM 961 C C . VAL A 1 129 ? -2.291 -6.243 4.855 1.00 97.06 129 VAL A C 1
ATOM 963 O O . VAL A 1 129 ? -2.024 -5.572 3.867 1.00 97.06 129 VAL A O 1
ATOM 966 N N . ALA A 1 130 ? -1.586 -7.328 5.182 1.00 96.56 130 ALA A N 1
ATOM 967 C CA . ALA A 1 130 ? -0.459 -7.823 4.393 1.00 96.56 130 ALA A CA 1
ATOM 968 C C . ALA A 1 130 ? -0.868 -8.156 2.950 1.00 96.56 130 ALA A C 1
ATOM 970 O O . ALA A 1 130 ? -0.164 -7.831 1.994 1.00 96.56 130 ALA A O 1
ATOM 971 N N . ARG A 1 131 ? -2.037 -8.789 2.779 1.00 96.31 131 ARG A N 1
ATOM 972 C CA . ARG A 1 131 ? -2.614 -9.060 1.459 1.00 96.31 131 ARG A CA 1
ATOM 973 C C . ARG A 1 131 ? -2.933 -7.765 0.713 1.00 96.31 131 ARG A C 1
ATOM 975 O O . ARG A 1 131 ? -2.578 -7.668 -0.455 1.00 96.31 131 ARG A O 1
ATOM 982 N N . LEU A 1 132 ? -3.532 -6.778 1.379 1.00 97.25 132 LEU A N 1
ATOM 983 C CA . LEU A 1 132 ? -3.809 -5.469 0.787 1.00 97.25 132 LEU A CA 1
ATOM 984 C C . LEU A 1 132 ? -2.519 -4.765 0.334 1.00 97.25 132 LEU A C 1
ATOM 986 O O . LEU A 1 132 ? -2.443 -4.295 -0.798 1.00 97.25 132 LEU A O 1
ATOM 990 N N . TRP A 1 133 ? -1.481 -4.752 1.174 1.00 97.88 133 TRP A N 1
ATOM 991 C CA . TRP A 1 133 ? -0.191 -4.122 0.870 1.00 97.88 133 TRP A CA 1
ATOM 992 C C . TRP A 1 133 ? 0.561 -4.786 -0.279 1.00 97.88 133 TRP A C 1
ATOM 994 O O . TRP A 1 133 ? 1.313 -4.117 -0.977 1.00 97.88 133 TRP A O 1
ATOM 1004 N N . ARG A 1 134 ? 0.328 -6.076 -0.547 1.00 97.19 134 ARG A N 1
ATOM 1005 C CA . ARG A 1 134 ? 0.830 -6.722 -1.770 1.00 97.19 134 ARG A CA 1
ATOM 1006 C C . ARG A 1 134 ? 0.155 -6.208 -3.040 1.00 97.19 134 ARG A C 1
ATOM 1008 O O . ARG A 1 134 ? 0.707 -6.415 -4.116 1.00 97.19 134 ARG A O 1
ATOM 1015 N N . ALA A 1 135 ? -0.993 -5.543 -2.947 1.00 96.56 135 ALA A N 1
ATOM 1016 C CA . ALA A 1 135 ? -1.718 -5.007 -4.095 1.00 96.56 135 ALA A CA 1
ATOM 1017 C C . ALA A 1 135 ? -1.605 -3.484 -4.234 1.00 96.56 135 ALA A C 1
ATOM 1019 O O . ALA A 1 135 ? -1.530 -2.995 -5.359 1.00 96.56 135 ALA A O 1
ATOM 1020 N N . THR A 1 136 ? -1.587 -2.730 -3.132 1.00 97.06 136 THR A N 1
ATOM 1021 C CA . THR A 1 136 ? -1.693 -1.260 -3.139 1.00 97.06 136 THR A CA 1
ATOM 1022 C C . THR A 1 136 ? -1.017 -0.626 -1.909 1.00 97.06 136 THR A C 1
ATOM 1024 O O . THR A 1 136 ? -0.983 -1.261 -0.855 1.00 97.06 136 THR A O 1
ATOM 1027 N N . PRO A 1 137 ? -0.539 0.634 -1.982 1.00 96.81 137 PRO A N 1
ATOM 1028 C CA . PRO A 1 137 ? 0.039 1.388 -0.856 1.00 96.81 137 PRO A CA 1
ATOM 1029 C C . PRO A 1 137 ? -0.933 1.769 0.272 1.00 96.81 137 PRO A C 1
ATOM 1031 O O . PRO A 1 137 ? -0.596 2.609 1.090 1.00 96.81 137 PRO A O 1
ATOM 1034 N N . GLY A 1 138 ? -2.122 1.179 0.334 1.00 96.94 138 GLY A N 1
ATOM 1035 C CA . GLY A 1 138 ? -3.263 1.670 1.108 1.00 96.94 138 GLY A CA 1
ATOM 1036 C C . GLY A 1 138 ? -4.441 1.962 0.182 1.00 96.94 138 GLY A C 1
ATOM 1037 O O . GLY A 1 138 ? -4.340 1.769 -1.035 1.00 96.94 138 GLY A O 1
ATOM 1038 N N . VAL A 1 139 ? -5.569 2.383 0.752 1.00 97.50 139 VAL A N 1
ATOM 1039 C CA . VAL A 1 139 ? -6.788 2.692 -0.008 1.00 97.50 139 VAL A CA 1
ATOM 1040 C C . VAL A 1 139 ? -7.524 3.860 0.615 1.00 97.50 139 VAL A C 1
ATOM 1042 O O . VAL A 1 139 ? -7.838 3.820 1.798 1.00 97.50 139 VAL A O 1
ATOM 1045 N N . LEU A 1 140 ? -7.852 4.859 -0.199 1.00 96.50 140 LEU A N 1
ATOM 1046 C CA . LEU A 1 140 ? -8.785 5.921 0.144 1.00 96.50 140 LEU A CA 1
ATOM 1047 C C . LEU A 1 140 ? -10.053 5.707 -0.680 1.00 96.50 140 LEU A C 1
ATOM 1049 O O . LEU A 1 140 ? -10.008 5.737 -1.908 1.00 96.50 140 LEU A O 1
ATOM 1053 N N . LEU A 1 141 ? -11.156 5.438 0.003 1.00 95.19 141 LEU A N 1
ATOM 1054 C CA . LEU A 1 141 ? -12.460 5.201 -0.599 1.00 95.19 141 LEU A CA 1
ATOM 1055 C C . LEU A 1 141 ? -13.210 6.521 -0.809 1.00 95.19 141 LEU A C 1
ATOM 1057 O O . LEU A 1 141 ? -12.982 7.506 -0.104 1.00 95.19 141 LEU A O 1
ATOM 1061 N N . ASP A 1 142 ? -14.156 6.528 -1.750 1.00 92.94 142 ASP A N 1
ATOM 1062 C CA . ASP A 1 142 ? -14.948 7.718 -2.105 1.00 92.94 142 ASP A CA 1
ATOM 1063 C C . ASP A 1 142 ? -15.796 8.251 -0.936 1.00 92.94 142 ASP A C 1
ATOM 1065 O O . ASP A 1 142 ? -16.145 9.431 -0.897 1.00 92.94 142 ASP A O 1
ATOM 1069 N N . ASN A 1 143 ? -16.116 7.392 0.036 1.00 91.44 143 ASN A N 1
ATOM 1070 C CA . ASN A 1 143 ? -16.817 7.763 1.265 1.00 91.44 143 ASN A CA 1
ATOM 1071 C C . ASN A 1 143 ? -15.894 8.376 2.339 1.00 91.44 143 ASN A C 1
ATOM 1073 O O . ASN A 1 143 ? -16.357 8.661 3.440 1.00 91.44 143 ASN A O 1
ATOM 1077 N N . GLY A 1 144 ? -14.611 8.592 2.030 1.00 93.56 144 GLY A N 1
ATOM 1078 C CA . GLY A 1 144 ? -13.623 9.189 2.931 1.00 93.56 144 GLY A CA 1
ATOM 1079 C C . GLY A 1 144 ? -12.902 8.188 3.831 1.00 93.56 144 GLY A C 1
ATOM 1080 O O . GLY A 1 144 ? -12.008 8.581 4.578 1.00 93.56 144 GLY A O 1
ATOM 1081 N N . VAL A 1 145 ? -13.244 6.901 3.748 1.00 96.62 145 VAL A N 1
ATOM 1082 C CA . VAL A 1 145 ? -12.583 5.871 4.544 1.00 96.62 145 VAL A CA 1
ATOM 1083 C C . VAL A 1 145 ? -11.184 5.595 4.011 1.00 96.62 145 VAL A C 1
ATOM 1085 O O . VAL A 1 145 ? -10.994 5.310 2.829 1.00 96.62 145 VAL A O 1
ATOM 1088 N N . HIS A 1 146 ? -10.198 5.650 4.900 1.00 97.06 146 HIS A N 1
ATOM 1089 C CA . HIS A 1 146 ? -8.797 5.426 4.590 1.00 97.06 146 HIS A CA 1
ATOM 1090 C C . HIS A 1 146 ? -8.295 4.161 5.283 1.00 97.06 146 HIS A C 1
ATOM 1092 O O . HIS A 1 146 ? -8.235 4.105 6.507 1.00 97.06 146 HIS A O 1
ATOM 1098 N N . VAL A 1 147 ? -7.882 3.159 4.506 1.00 97.81 147 VAL A N 1
ATOM 1099 C CA . VAL A 1 147 ? -7.108 2.006 4.982 1.00 97.81 147 VAL A CA 1
ATOM 1100 C C . VAL A 1 147 ? -5.628 2.284 4.750 1.00 97.81 147 VAL A C 1
ATOM 1102 O O . VAL A 1 147 ? -5.200 2.527 3.621 1.00 97.81 147 VAL A O 1
ATOM 1105 N N . TYR A 1 148 ? -4.845 2.253 5.822 1.00 97.81 148 TYR A N 1
ATOM 1106 C CA . TYR A 1 148 ? -3.497 2.807 5.834 1.00 97.81 148 TYR A CA 1
ATOM 1107 C C . TYR A 1 148 ? -2.471 1.995 5.043 1.00 97.81 148 TYR A C 1
ATOM 1109 O O . TYR A 1 148 ? -2.449 0.759 5.066 1.00 97.81 148 TYR A O 1
ATOM 1117 N N . GLY A 1 149 ? -1.544 2.731 4.436 1.00 97.56 149 GLY A N 1
ATOM 1118 C CA . GLY A 1 149 ? -0.247 2.235 3.999 1.00 97.56 149 GLY A CA 1
ATOM 1119 C C . GLY A 1 149 ? 0.761 2.101 5.141 1.00 97.56 149 GLY A C 1
ATOM 1120 O O . GLY A 1 149 ? 0.540 2.607 6.247 1.00 97.56 149 GLY A O 1
ATOM 1121 N N . PRO A 1 150 ? 1.897 1.427 4.900 1.00 97.25 150 PRO A N 1
ATOM 1122 C CA . PRO A 1 150 ? 2.957 1.278 5.893 1.00 97.25 150 PRO A CA 1
ATOM 1123 C C . PRO A 1 150 ? 3.604 2.615 6.293 1.00 97.25 150 PRO A C 1
ATOM 1125 O O . PRO A 1 150 ? 4.088 2.725 7.418 1.00 97.25 150 PRO A O 1
ATOM 1128 N N . ASP A 1 151 ? 3.590 3.623 5.418 1.00 94.94 151 ASP A N 1
ATOM 1129 C CA . ASP A 1 151 ? 4.126 4.968 5.659 1.00 94.94 151 ASP A CA 1
ATOM 1130 C C . ASP A 1 151 ? 3.396 5.710 6.783 1.00 94.94 151 ASP A C 1
ATOM 1132 O O . ASP A 1 151 ? 4.046 6.346 7.610 1.00 94.94 151 ASP A O 1
ATOM 1136 N N . SER A 1 152 ? 2.070 5.581 6.875 1.00 95.06 152 SER A N 1
ATOM 1137 C CA . SER A 1 152 ? 1.281 6.226 7.930 1.00 95.06 152 SER A CA 1
ATOM 1138 C C . SER A 1 152 ? 0.956 5.298 9.102 1.00 95.06 152 SER A C 1
ATOM 1140 O O . SER A 1 152 ? 0.609 5.771 10.185 1.00 95.06 152 SER A O 1
ATOM 1142 N N . PHE A 1 153 ? 1.049 3.977 8.917 1.00 96.12 153 PHE A N 1
ATOM 1143 C CA . PHE A 1 153 ? 0.577 2.984 9.887 1.00 96.12 153 PHE A CA 1
ATOM 1144 C C . PHE A 1 153 ? 1.176 3.168 11.290 1.00 96.12 153 PHE A C 1
ATOM 1146 O O . PHE A 1 153 ? 0.446 3.182 12.287 1.00 96.12 153 PHE A O 1
ATOM 1153 N N . GLY A 1 154 ? 2.505 3.305 11.369 1.00 95.06 154 GLY A N 1
ATOM 1154 C CA . GLY A 1 154 ? 3.223 3.423 12.639 1.00 95.06 154 GLY A CA 1
ATOM 1155 C C . GLY A 1 154 ? 2.869 4.701 13.397 1.00 95.06 154 GLY A C 1
ATOM 1156 O O . GLY A 1 154 ? 2.538 4.640 14.581 1.00 95.06 154 GLY A O 1
ATOM 1157 N N . GLU A 1 155 ? 2.882 5.841 12.702 1.00 95.12 155 GLU A N 1
ATOM 1158 C CA . GLU A 1 155 ? 2.525 7.142 13.272 1.00 95.12 155 GLU A CA 1
ATOM 1159 C C . GLU A 1 155 ? 1.081 7.138 13.783 1.00 95.12 155 GLU A C 1
ATOM 1161 O O . GLU A 1 155 ? 0.848 7.446 14.948 1.00 95.12 155 GLU A O 1
ATOM 1166 N N . ARG A 1 156 ? 0.118 6.688 12.967 1.00 96.44 156 ARG A N 1
ATOM 1167 C CA . ARG A 1 156 ? -1.311 6.681 13.327 1.00 96.44 156 ARG A CA 1
ATOM 1168 C C . ARG A 1 156 ? -1.604 5.830 14.561 1.00 96.44 156 ARG A C 1
ATOM 1170 O O . ARG A 1 156 ? -2.310 6.277 15.463 1.00 96.44 156 ARG A O 1
ATOM 1177 N N . ASN A 1 157 ? -1.024 4.629 14.645 1.00 97.75 157 ASN A N 1
ATOM 1178 C CA . ASN A 1 157 ? -1.169 3.777 15.830 1.00 97.75 157 ASN A CA 1
ATOM 1179 C C . ASN A 1 157 ? -0.532 4.408 17.081 1.00 97.75 157 ASN A C 1
ATOM 1181 O O . ASN A 1 157 ? -1.045 4.220 18.186 1.00 97.75 157 ASN A O 1
ATOM 1185 N N . ALA A 1 158 ? 0.574 5.143 16.925 1.00 97.69 158 ALA A N 1
ATOM 1186 C CA . ALA A 1 158 ? 1.235 5.835 18.027 1.00 97.69 158 ALA A CA 1
ATOM 1187 C C . ALA A 1 158 ? 0.440 7.061 18.504 1.00 97.69 158 ALA A C 1
ATOM 1189 O O . ALA A 1 158 ? 0.297 7.244 19.709 1.00 97.69 158 ALA A O 1
ATOM 1190 N N . THR A 1 159 ? -0.123 7.855 17.587 1.00 96.75 159 THR A N 1
ATOM 1191 C CA . THR A 1 159 ? -0.951 9.033 17.900 1.00 96.75 159 THR A CA 1
ATOM 1192 C C . THR A 1 159 ? -2.173 8.677 18.741 1.00 96.75 159 THR A C 1
ATOM 1194 O O . THR A 1 159 ? -2.523 9.420 19.651 1.00 96.75 159 THR A O 1
ATOM 1197 N N . VAL A 1 160 ? -2.801 7.534 18.460 1.00 96.94 160 VAL A N 1
ATOM 1198 C CA . VAL A 1 160 ? -3.966 7.025 19.207 1.00 96.94 160 VAL A CA 1
ATOM 1199 C C . VAL A 1 160 ? -3.540 6.210 20.442 1.00 96.94 160 VAL A C 1
ATOM 1201 O O . VAL A 1 160 ? -4.372 5.727 21.201 1.00 96.94 160 VAL A O 1
ATOM 1204 N N . GLU A 1 161 ? -2.232 6.038 20.668 1.00 97.38 161 GLU A N 1
ATOM 1205 C CA . GLU A 1 161 ? -1.671 5.213 21.743 1.00 97.38 161 GLU A CA 1
ATOM 1206 C C . GLU A 1 161 ? -2.281 3.791 21.780 1.00 97.38 161 GLU A C 1
ATOM 1208 O O . GLU A 1 161 ? -2.496 3.216 22.850 1.00 97.38 161 GLU A O 1
ATOM 1213 N N . VAL A 1 162 ? -2.543 3.181 20.613 1.00 97.56 162 VAL A N 1
ATOM 1214 C CA . VAL A 1 162 ? -3.238 1.878 20.505 1.00 97.56 162 VAL A CA 1
ATOM 1215 C C . VAL A 1 162 ? -2.538 0.804 21.335 1.00 97.56 162 VAL A C 1
ATOM 1217 O O . VAL A 1 162 ? -3.181 0.037 22.041 1.00 97.56 162 VAL A O 1
ATOM 1220 N N . ALA A 1 163 ? -1.203 0.787 21.333 1.00 96.25 163 ALA A N 1
ATOM 1221 C CA . ALA A 1 163 ? -0.424 -0.166 22.121 1.00 96.25 163 ALA A CA 1
ATOM 1222 C C . ALA A 1 163 ? -0.663 -0.054 23.640 1.00 96.25 163 ALA A C 1
ATOM 1224 O O . ALA A 1 163 ? -0.460 -1.031 24.360 1.00 96.25 163 ALA A O 1
ATOM 1225 N N . ARG A 1 164 ? -1.076 1.120 24.130 1.00 97.25 164 ARG A N 1
ATOM 1226 C CA . ARG A 1 164 ? -1.387 1.378 25.539 1.00 97.25 164 ARG A CA 1
ATOM 1227 C C . ARG A 1 164 ? -2.836 1.034 25.863 1.00 97.25 164 ARG A C 1
ATOM 1229 O O . ARG A 1 164 ? -3.078 0.369 26.867 1.00 97.25 164 ARG A O 1
ATOM 1236 N N . TYR A 1 165 ? -3.775 1.507 25.047 1.00 97.69 165 TYR A N 1
ATOM 1237 C CA . TYR A 1 165 ? -5.205 1.391 25.334 1.00 97.69 165 TYR A CA 1
ATOM 1238 C C . TYR A 1 165 ? -5.814 0.068 24.852 1.00 97.69 165 TYR A C 1
ATOM 1240 O O . TYR A 1 165 ? -6.681 -0.482 25.524 1.00 97.69 165 TYR A O 1
ATOM 1248 N N . ALA A 1 166 ? -5.311 -0.482 23.746 1.00 97.38 166 ALA A N 1
ATOM 1249 C CA . ALA A 1 166 ? -5.825 -1.677 23.083 1.00 97.38 166 ALA A CA 1
ATOM 1250 C C . ALA A 1 166 ? -4.675 -2.604 22.603 1.00 97.38 166 ALA A C 1
ATOM 1252 O O . ALA A 1 166 ? -4.514 -2.843 21.406 1.00 97.38 166 ALA A O 1
ATOM 1253 N N . PRO A 1 167 ? -3.859 -3.189 23.506 1.00 95.50 167 PRO A N 1
ATOM 1254 C CA . PRO A 1 167 ? -2.601 -3.887 23.171 1.00 95.50 167 PRO A CA 1
ATOM 1255 C C . PRO A 1 167 ? -2.750 -5.162 22.319 1.00 95.50 167 PRO A C 1
ATOM 1257 O O . PRO A 1 167 ? -1.760 -5.761 21.885 1.00 95.50 167 PRO A O 1
ATOM 1260 N N . HIS A 1 168 ? -3.977 -5.640 22.120 1.00 95.19 168 HIS A N 1
ATOM 1261 C CA . HIS A 1 168 ? -4.293 -6.804 21.288 1.00 95.19 168 HIS A CA 1
ATOM 1262 C C . HIS A 1 168 ? -4.870 -6.426 19.920 1.00 95.19 168 HIS A C 1
ATOM 1264 O O . HIS A 1 168 ? -5.147 -7.306 19.100 1.00 95.19 168 HIS A O 1
ATOM 1270 N N . TRP A 1 169 ? -4.980 -5.127 19.666 1.00 97.31 169 TRP A N 1
ATOM 1271 C CA . TRP A 1 169 ? -5.569 -4.529 18.486 1.00 97.31 169 TRP A CA 1
ATOM 1272 C C . TRP A 1 169 ? -4.539 -3.698 17.729 1.00 97.31 169 TRP A C 1
ATOM 1274 O O . TRP A 1 169 ? -3.479 -3.340 18.243 1.00 97.31 169 TRP A O 1
ATOM 1284 N N . VAL A 1 170 ? -4.857 -3.428 16.472 1.00 97.19 170 VAL A N 1
ATOM 1285 C CA . VAL A 1 170 ? -4.140 -2.499 15.606 1.00 97.19 170 VAL A CA 1
ATOM 1286 C C . VAL A 1 170 ? -5.156 -1.616 14.905 1.00 97.19 170 VAL A C 1
ATOM 1288 O O . VAL A 1 170 ? -6.176 -2.119 14.438 1.00 97.19 170 VAL A O 1
ATOM 1291 N N . LEU A 1 171 ? -4.868 -0.320 14.826 1.00 98.25 171 LEU A N 1
ATOM 1292 C CA . LEU A 1 171 ? -5.608 0.622 13.998 1.00 98.25 171 LEU A CA 1
ATOM 1293 C C . LEU A 1 171 ? -5.117 0.466 12.555 1.00 98.25 171 LEU A C 1
ATOM 1295 O O . LEU A 1 171 ? -3.937 0.675 12.272 1.00 98.25 171 LEU A O 1
ATOM 1299 N N . VAL A 1 172 ? -6.002 0.055 11.654 1.00 98.00 172 VAL A N 1
ATOM 1300 C CA . VAL A 1 172 ? -5.680 -0.225 10.245 1.00 98.00 172 VAL A CA 1
ATOM 1301 C C . VAL A 1 172 ? -6.219 0.837 9.290 1.00 98.00 172 VAL A C 1
ATOM 1303 O O . VAL A 1 172 ? -5.856 0.836 8.118 1.00 98.00 172 VAL A O 1
ATOM 1306 N N . GLY A 1 173 ? -7.061 1.742 9.783 1.00 97.94 173 GLY A N 1
ATOM 1307 C CA . GLY A 1 173 ? -7.670 2.805 8.999 1.00 97.94 173 GLY A CA 1
ATOM 1308 C C . GLY A 1 173 ? -8.550 3.722 9.841 1.00 97.94 173 GLY A C 1
ATOM 1309 O O . GLY A 1 173 ? -8.707 3.492 11.039 1.00 97.94 173 GLY A O 1
ATOM 1310 N N . ASP A 1 174 ? -9.146 4.731 9.218 1.00 97.69 174 ASP A N 1
ATOM 1311 C CA . ASP A 1 174 ? -10.127 5.632 9.832 1.00 97.69 174 ASP A CA 1
ATOM 1312 C C . ASP A 1 174 ? -11.159 6.124 8.809 1.00 97.69 174 ASP A C 1
ATOM 1314 O O . ASP A 1 174 ? -10.967 5.976 7.603 1.00 97.69 174 ASP A O 1
ATOM 1318 N N . ASP A 1 175 ? -12.262 6.691 9.292 1.00 95.31 175 ASP A N 1
ATOM 1319 C CA . ASP A 1 175 ? -13.322 7.272 8.459 1.00 95.31 175 ASP A CA 1
ATOM 1320 C C . ASP A 1 175 ? -13.203 8.795 8.272 1.00 95.31 175 ASP A C 1
ATOM 1322 O O . ASP A 1 175 ? -14.130 9.435 7.779 1.00 95.31 175 ASP A O 1
ATOM 1326 N N . SER A 1 176 ? -12.097 9.402 8.720 1.00 88.06 176 SER A N 1
ATOM 1327 C CA . SER A 1 176 ? -11.874 10.854 8.821 1.00 88.06 176 SER A CA 1
ATOM 1328 C C . SER A 1 176 ? -12.926 11.633 9.636 1.00 88.06 176 SER A C 1
ATOM 1330 O O . SER A 1 176 ? -12.809 12.850 9.790 1.00 88.06 176 SER A O 1
ATOM 1332 N N . GLY A 1 177 ? -13.923 10.948 10.201 1.00 87.12 177 GLY A N 1
ATOM 1333 C CA . GLY A 1 177 ? -15.010 11.475 11.025 1.00 87.12 177 GLY A CA 1
ATOM 1334 C C . GLY A 1 177 ? -14.796 11.270 12.524 1.00 87.12 177 GLY A C 1
ATOM 1335 O O . GLY A 1 177 ? -15.632 11.694 13.320 1.00 87.12 177 GLY A O 1
ATOM 1336 N N . GLY A 1 178 ? -13.673 10.662 12.913 1.00 93.19 178 GLY A N 1
ATOM 1337 C CA . GLY A 1 178 ? -13.282 10.442 14.305 1.00 93.19 178 GLY A CA 1
ATOM 1338 C C . GLY A 1 178 ? -13.366 8.988 14.760 1.00 93.19 178 GLY A C 1
ATOM 1339 O O . GLY A 1 178 ? -13.009 8.718 15.904 1.00 93.19 178 GLY A O 1
ATOM 1340 N N . ALA A 1 179 ? -13.773 8.052 13.894 1.00 97.38 179 ALA A N 1
ATOM 1341 C CA . ALA A 1 179 ? -13.737 6.625 14.196 1.00 97.38 179 ALA A CA 1
ATOM 1342 C C . ALA A 1 179 ? -12.588 5.918 13.465 1.00 97.38 179 ALA A C 1
ATOM 1344 O O . ALA A 1 179 ? -12.239 6.231 12.327 1.00 97.38 179 ALA A O 1
ATOM 1345 N N . GLY A 1 180 ? -11.997 4.943 14.148 1.00 98.06 180 GLY A N 1
ATOM 1346 C CA . GLY A 1 180 ? -10.942 4.083 13.638 1.00 98.06 180 GLY A CA 1
ATOM 1347 C C . GLY A 1 180 ? -11.462 2.706 13.252 1.00 98.06 180 GLY A C 1
ATOM 1348 O O . GLY A 1 180 ? -12.435 2.215 13.821 1.00 98.06 180 GLY A O 1
ATOM 1349 N N . LEU A 1 181 ? -10.766 2.070 12.316 1.00 98.44 181 LEU A N 1
ATOM 1350 C CA . LEU A 1 181 ? -10.937 0.670 11.950 1.00 98.44 181 LEU A CA 1
ATOM 1351 C C . LEU A 1 181 ? -9.868 -0.160 12.651 1.00 98.44 181 LEU A C 1
ATOM 1353 O O . LEU A 1 181 ? -8.671 0.091 12.499 1.00 98.44 181 LEU A O 1
ATOM 1357 N N . PHE A 1 182 ? -10.289 -1.174 13.392 1.00 98.44 182 PHE A N 1
ATOM 1358 C CA . PHE A 1 182 ? -9.430 -1.990 14.229 1.00 98.44 182 PHE A CA 1
ATOM 1359 C C . PHE A 1 182 ? -9.497 -3.455 13.835 1.00 98.44 182 PHE A C 1
ATOM 1361 O O . PHE A 1 182 ? -10.564 -4.004 13.572 1.00 98.44 182 PHE A O 1
ATOM 1368 N N . MET A 1 183 ? -8.345 -4.113 13.868 1.00 98.19 183 MET A N 1
ATOM 1369 C CA . MET A 1 183 ? -8.239 -5.560 13.707 1.00 98.19 183 MET A CA 1
ATOM 1370 C C . MET A 1 183 ? -7.404 -6.143 14.836 1.00 98.19 183 MET A C 1
ATOM 1372 O O . MET A 1 183 ? -6.523 -5.480 15.389 1.00 98.19 183 MET A O 1
ATOM 1376 N N . ARG A 1 184 ? -7.628 -7.412 15.172 1.00 96.19 184 ARG A N 1
ATOM 1377 C CA . ARG A 1 184 ? -6.777 -8.092 16.152 1.00 96.19 184 ARG A CA 1
ATOM 1378 C C . ARG A 1 184 ? -5.387 -8.355 15.579 1.00 96.19 184 ARG A C 1
ATOM 1380 O O . ARG A 1 184 ? -5.219 -8.814 14.443 1.00 96.19 184 ARG A O 1
ATOM 1387 N N . ARG A 1 185 ? -4.367 -8.131 16.408 1.00 91.62 185 ARG A N 1
ATOM 1388 C CA . ARG A 1 185 ? -2.963 -8.404 16.062 1.00 91.62 185 ARG A CA 1
ATOM 1389 C C . ARG A 1 185 ? -2.642 -9.897 16.078 1.00 91.62 185 ARG A C 1
ATOM 1391 O O . ARG A 1 185 ? -1.821 -10.363 15.293 1.00 91.62 185 ARG A O 1
ATOM 1398 N N . HIS A 1 186 ? -3.287 -10.651 16.9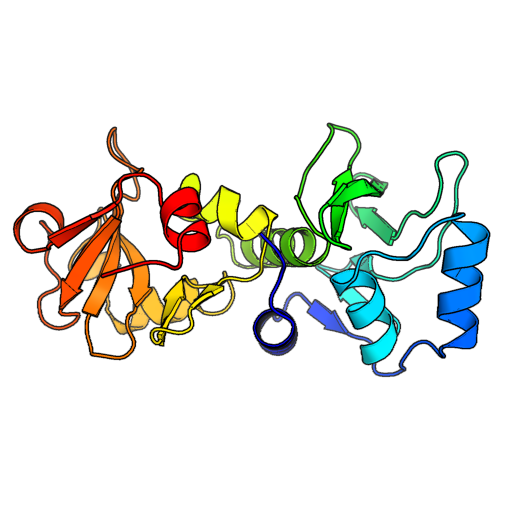62 1.00 90.31 186 HIS A N 1
ATOM 1399 C CA . HIS A 1 186 ? -3.047 -12.075 17.207 1.00 90.31 186 HIS A CA 1
ATOM 1400 C C . HIS A 1 186 ? -4.332 -12.778 17.647 1.00 90.31 186 HIS A C 1
ATOM 1402 O O . HIS A 1 186 ? -5.333 -12.143 17.963 1.00 90.31 186 HIS A O 1
ATOM 1408 N N . GLY A 1 187 ? -4.283 -14.108 17.709 1.00 88.81 187 GLY A N 1
ATOM 1409 C CA . GLY A 1 187 ? -5.429 -14.943 18.059 1.00 88.81 187 GLY A CA 1
ATOM 1410 C C . GLY A 1 187 ? -6.108 -15.551 16.834 1.00 88.81 187 GLY A C 1
ATOM 1411 O O . GLY A 1 187 ? -5.561 -15.518 15.734 1.00 88.81 187 GLY A O 1
ATOM 1412 N N . ARG A 1 188 ? -7.272 -16.172 17.065 1.00 84.75 188 ARG A N 1
ATOM 1413 C CA . ARG A 1 188 ? -8.020 -16.909 16.033 1.00 84.75 188 ARG A CA 1
ATOM 1414 C C . ARG A 1 188 ? -8.780 -15.990 15.088 1.00 84.75 188 ARG A C 1
ATOM 1416 O O . ARG A 1 188 ? -8.766 -16.226 13.891 1.00 84.75 188 ARG A O 1
ATOM 1423 N N . ASP A 1 189 ? -9.415 -14.963 15.632 1.00 91.50 189 ASP A N 1
ATOM 1424 C CA . ASP A 1 189 ? -10.110 -13.962 14.837 1.00 91.50 189 ASP A CA 1
ATOM 1425 C C . ASP A 1 189 ? -9.133 -12.840 14.494 1.00 91.50 189 ASP A C 1
ATOM 1427 O O . ASP A 1 189 ? -8.751 -12.059 15.360 1.00 91.50 189 ASP A O 1
ATOM 1431 N N . ARG A 1 190 ? -8.652 -12.832 13.253 1.00 93.69 190 ARG A N 1
ATOM 1432 C CA . ARG A 1 190 ? -7.784 -11.786 12.692 1.00 93.69 190 ARG A CA 1
ATOM 1433 C C . ARG A 1 190 ? -8.370 -11.229 11.400 1.00 93.69 190 ARG A C 1
ATOM 1435 O O . ARG A 1 190 ? -7.677 -10.513 10.696 1.00 93.69 190 ARG A O 1
ATOM 1442 N N . GLU A 1 191 ? -9.604 -11.575 11.077 1.00 95.25 191 GLU A N 1
ATOM 1443 C CA . GLU A 1 191 ? -10.242 -11.177 9.822 1.00 95.25 191 GLU A CA 1
ATOM 1444 C C . GLU A 1 191 ? -11.315 -10.117 10.073 1.00 95.25 191 GLU A C 1
ATOM 1446 O O . GLU A 1 191 ? -11.531 -9.257 9.221 1.00 95.25 191 GLU A O 1
ATOM 1451 N N . SER A 1 192 ? -11.901 -10.112 11.276 1.00 97.19 192 SER A N 1
ATOM 1452 C CA . SER A 1 192 ? -12.879 -9.111 11.686 1.00 97.19 192 SER A CA 1
ATOM 1453 C C . SER A 1 192 ? -12.271 -7.713 11.786 1.00 97.19 192 SER A C 1
ATOM 1455 O O . SER A 1 192 ? -11.230 -7.500 12.422 1.00 97.19 192 SER A O 1
ATOM 1457 N N . VAL A 1 193 ? -12.964 -6.757 11.174 1.00 98.19 193 VAL A N 1
ATOM 1458 C CA . VAL A 1 193 ? -12.706 -5.321 11.249 1.00 98.19 193 VAL A CA 1
ATOM 1459 C C . VAL A 1 193 ? -13.800 -4.696 12.097 1.00 98.19 193 VAL A C 1
ATOM 1461 O O . VAL A 1 193 ? -14.984 -4.846 11.798 1.00 98.19 193 VAL A O 1
ATOM 1464 N N . HIS A 1 194 ? -13.398 -3.979 13.139 1.00 98.25 194 HIS A N 1
ATOM 1465 C CA . HIS A 1 194 ? -14.307 -3.268 14.028 1.00 98.25 194 HIS A CA 1
ATOM 1466 C C . HIS A 1 194 ? -14.133 -1.762 13.883 1.00 98.25 194 HIS A C 1
ATOM 1468 O O . HIS A 1 194 ? -13.003 -1.279 13.850 1.00 98.25 194 HIS A O 1
ATOM 1474 N N . ARG A 1 195 ? -15.234 -1.017 13.835 1.00 98.06 195 ARG A N 1
ATOM 1475 C CA . ARG A 1 195 ? -15.240 0.443 13.860 1.00 98.06 195 ARG A CA 1
ATOM 1476 C C . ARG A 1 195 ? -15.527 0.936 15.271 1.00 98.06 195 ARG A C 1
ATOM 1478 O O . ARG A 1 195 ? -16.486 0.499 15.900 1.00 98.06 195 ARG A O 1
ATOM 1485 N N . LEU A 1 196 ? -14.698 1.845 15.767 1.00 98.25 196 LEU A N 1
ATOM 1486 C CA . LEU A 1 196 ? -14.834 2.417 17.107 1.00 98.25 196 LEU A CA 1
ATOM 1487 C C . LEU A 1 196 ? -14.395 3.881 17.103 1.00 98.25 196 LEU A C 1
ATOM 1489 O O . LEU A 1 196 ? -13.424 4.231 16.436 1.00 98.25 196 LEU A O 1
ATOM 1493 N N . ASP A 1 197 ? -15.084 4.727 17.868 1.00 97.50 197 ASP A N 1
ATOM 1494 C CA . ASP A 1 197 ? -14.668 6.112 18.110 1.00 97.50 197 ASP A CA 1
ATOM 1495 C C . ASP A 1 197 ? -13.234 6.153 18.675 1.00 97.50 197 ASP A C 1
ATOM 1497 O O . ASP A 1 197 ? -12.906 5.452 19.636 1.00 97.50 197 ASP A O 1
ATOM 1501 N N . LEU A 1 198 ? -12.358 6.968 18.081 1.00 96.69 198 LEU A N 1
ATOM 1502 C CA . LEU A 1 198 ? -10.948 7.051 18.475 1.00 96.69 198 LEU A CA 1
ATOM 1503 C C . LEU A 1 198 ? -10.758 7.576 19.909 1.00 96.69 198 LEU A C 1
ATOM 1505 O O . LEU A 1 198 ? -9.740 7.289 20.536 1.00 96.69 198 LEU A O 1
ATOM 1509 N N . GLY A 1 199 ? -11.728 8.317 20.449 1.00 95.38 199 GLY A N 1
ATOM 1510 C CA . GLY A 1 199 ? -11.767 8.748 21.845 1.00 95.38 199 GLY A CA 1
ATOM 1511 C C . GLY A 1 199 ? -12.268 7.676 22.818 1.00 95.38 199 GLY A C 1
ATOM 1512 O O . GLY A 1 199 ? -12.114 7.845 24.027 1.00 95.38 199 GLY A O 1
ATOM 1513 N N . ALA A 1 200 ? -12.835 6.576 22.315 1.00 95.94 200 ALA A N 1
ATOM 1514 C CA . ALA A 1 200 ? -13.353 5.458 23.104 1.00 95.94 200 ALA A CA 1
ATOM 1515 C C . ALA A 1 200 ? -12.432 4.224 23.097 1.00 95.94 200 ALA A C 1
ATOM 1517 O O . ALA A 1 200 ? -12.820 3.169 23.593 1.00 95.94 200 ALA A O 1
ATOM 1518 N N . VAL A 1 201 ? -11.219 4.329 22.541 1.00 97.06 201 VAL A N 1
ATOM 1519 C CA . VAL A 1 201 ? -10.297 3.192 22.418 1.00 97.06 201 VAL A CA 1
ATOM 1520 C C . VAL A 1 201 ? -9.985 2.593 23.790 1.00 97.06 201 VAL A C 1
ATOM 1522 O O . VAL A 1 201 ? -9.441 3.250 24.678 1.00 97.06 201 VAL A O 1
ATOM 1525 N N . GLY A 1 202 ? -10.301 1.308 23.927 1.00 95.81 202 GLY A N 1
ATOM 1526 C CA . GLY A 1 202 ? -10.108 0.515 25.132 1.00 95.81 202 GLY A CA 1
ATOM 1527 C C . GLY A 1 202 ? -9.675 -0.920 24.820 1.00 95.81 202 GLY A C 1
ATOM 1528 O O . GLY A 1 202 ? -9.468 -1.278 23.656 1.00 95.81 202 GLY A O 1
ATOM 1529 N N . PRO A 1 203 ? -9.508 -1.765 25.851 1.00 94.31 203 PRO A N 1
ATOM 1530 C CA . PRO A 1 203 ? -8.981 -3.119 25.682 1.00 94.31 203 PRO A CA 1
ATOM 1531 C C . PRO A 1 203 ? -9.892 -4.024 24.834 1.00 94.31 203 PRO A C 1
ATOM 1533 O O . PRO A 1 203 ? -9.387 -4.898 24.117 1.00 94.31 203 PRO A O 1
ATOM 1536 N N . ASP A 1 204 ? -11.205 -3.781 24.861 1.00 92.00 204 ASP A N 1
ATOM 1537 C CA . ASP A 1 204 ? -12.236 -4.662 24.310 1.00 92.00 204 ASP A CA 1
ATOM 1538 C C . ASP A 1 204 ? -12.965 -4.037 23.108 1.00 92.00 204 ASP A C 1
ATOM 1540 O O . ASP A 1 204 ? -14.188 -4.012 23.032 1.00 92.00 204 ASP A O 1
ATOM 1544 N N . VAL A 1 205 ? -12.199 -3.610 22.094 1.00 96.75 205 VAL A N 1
ATOM 1545 C CA . VAL A 1 205 ? -12.726 -2.991 20.855 1.00 96.75 205 VAL A CA 1
ATOM 1546 C C . VAL A 1 205 ? -13.844 -3.800 20.174 1.00 96.75 205 VAL A C 1
ATOM 1548 O O . VAL A 1 205 ? -14.716 -3.221 19.540 1.00 96.75 205 VAL A O 1
ATOM 1551 N N . ALA A 1 206 ? -13.845 -5.131 20.298 1.00 95.56 206 ALA A N 1
ATOM 1552 C CA . ALA A 1 206 ? -14.907 -5.971 19.735 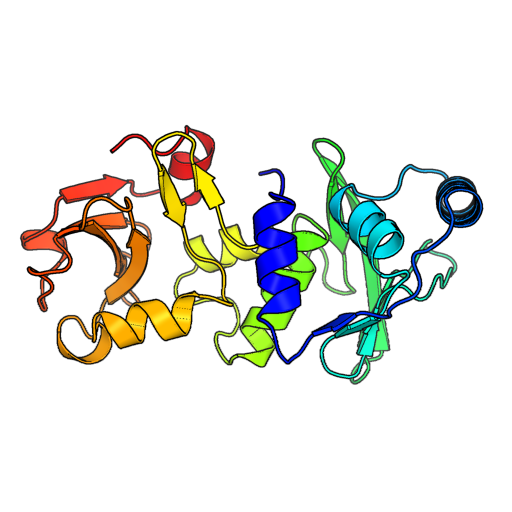1.00 95.56 206 ALA A CA 1
ATOM 1553 C C . ALA A 1 206 ? -16.266 -5.801 20.432 1.00 95.56 206 ALA A C 1
ATOM 1555 O O . ALA A 1 206 ? -17.291 -6.050 19.807 1.00 95.56 206 ALA A O 1
ATOM 1556 N N . GLU A 1 207 ? -16.256 -5.483 21.726 1.00 95.69 207 GLU A N 1
ATOM 1557 C CA . GLU A 1 207 ? -17.457 -5.289 22.539 1.00 95.69 207 GLU A CA 1
ATOM 1558 C C . GLU A 1 207 ? -17.951 -3.844 22.436 1.00 95.69 207 GLU A C 1
ATOM 1560 O O . GLU A 1 207 ? -19.147 -3.618 22.272 1.00 95.69 207 GLU A O 1
ATOM 1565 N N . ASP A 1 208 ? -17.024 -2.884 22.472 1.00 96.75 208 ASP A N 1
ATOM 1566 C CA . ASP A 1 208 ? -17.340 -1.453 22.430 1.00 96.75 208 ASP A CA 1
ATOM 1567 C C . ASP A 1 208 ? -17.608 -0.933 21.006 1.00 96.75 208 ASP A C 1
ATOM 1569 O O . ASP A 1 208 ? -18.226 0.118 20.826 1.00 96.75 208 ASP A O 1
ATOM 1573 N N . GLY A 1 209 ? -17.102 -1.638 19.991 1.00 96.88 209 GLY A N 1
ATOM 1574 C CA . GLY A 1 209 ? -17.149 -1.242 18.588 1.00 96.88 209 GLY A CA 1
ATOM 1575 C C . GLY A 1 209 ? -18.170 -2.009 17.751 1.00 96.88 209 GLY A C 1
ATOM 1576 O O . GLY A 1 209 ? -18.691 -3.059 18.121 1.00 96.88 209 GLY A O 1
ATOM 1577 N N . GLU A 1 210 ? -18.413 -1.492 16.556 1.00 97.44 210 GLU A N 1
ATOM 1578 C CA . GLU A 1 210 ? -19.276 -2.092 15.544 1.00 97.44 210 GLU A CA 1
ATOM 1579 C C . GLU A 1 210 ? -18.480 -3.054 14.657 1.00 97.44 210 GLU A C 1
ATOM 1581 O O . GLU A 1 210 ? -17.414 -2.701 14.160 1.00 97.44 210 GLU A O 1
ATOM 1586 N N . LEU A 1 211 ? -18.983 -4.269 14.424 1.00 98.00 211 LEU A N 1
ATOM 1587 C CA . LEU A 1 211 ? -18.405 -5.167 13.422 1.00 98.00 211 LEU A CA 1
ATOM 1588 C C . LEU A 1 211 ? -18.754 -4.660 12.016 1.00 98.00 211 LEU A C 1
ATOM 1590 O O . LEU A 1 211 ? -19.917 -4.688 11.630 1.00 98.00 211 LEU A O 1
ATOM 1594 N N . VAL A 1 212 ? -17.739 -4.277 11.242 1.00 97.88 212 VAL A N 1
ATOM 1595 C CA . VAL A 1 212 ? -17.898 -3.775 9.866 1.00 97.88 212 VAL A CA 1
ATOM 1596 C C . VAL A 1 212 ? -17.872 -4.920 8.856 1.00 97.88 212 VAL A C 1
ATOM 1598 O O . VAL A 1 212 ? -18.716 -5.022 7.973 1.00 97.88 212 VAL A O 1
ATOM 1601 N N . THR A 1 213 ? -16.880 -5.803 8.967 1.00 97.81 213 THR A N 1
ATOM 1602 C CA . THR A 1 213 ? -16.680 -6.910 8.023 1.00 97.81 213 THR A CA 1
ATOM 1603 C C . THR A 1 213 ? -15.816 -8.002 8.647 1.00 97.81 213 THR A C 1
ATOM 1605 O O . THR A 1 213 ? -15.088 -7.745 9.603 1.00 97.81 213 THR A O 1
ATOM 1608 N N . ALA A 1 214 ? -15.864 -9.205 8.078 1.00 96.94 214 ALA A N 1
ATOM 1609 C CA . ALA A 1 214 ? -14.909 -10.289 8.325 1.00 96.94 214 ALA A CA 1
ATOM 1610 C C . ALA A 1 214 ? -13.995 -10.559 7.112 1.00 96.94 214 ALA A C 1
ATOM 1612 O O . ALA A 1 214 ? -13.270 -11.544 7.087 1.00 96.94 214 ALA A O 1
ATOM 1613 N N . ASP A 1 215 ? -14.035 -9.704 6.090 1.00 97.00 215 ASP A N 1
ATOM 1614 C CA . ASP A 1 215 ? -13.149 -9.745 4.928 1.00 97.00 215 ASP A CA 1
ATOM 1615 C C . ASP A 1 215 ? -12.777 -8.312 4.546 1.00 97.00 215 ASP A C 1
ATOM 1617 O O . ASP A 1 215 ? -13.518 -7.632 3.834 1.00 97.00 215 ASP A O 1
ATOM 1621 N N . LEU A 1 216 ? -11.633 -7.835 5.050 1.00 97.38 216 LEU A N 1
ATOM 1622 C CA . LEU A 1 216 ? -11.133 -6.488 4.760 1.00 97.38 216 LEU A CA 1
ATOM 1623 C C . LEU A 1 216 ? -10.977 -6.260 3.252 1.00 97.38 216 LEU A C 1
ATOM 1625 O O . LEU A 1 216 ? -11.359 -5.206 2.757 1.00 97.38 216 LEU A O 1
ATOM 1629 N N . VAL A 1 217 ? -10.406 -7.222 2.521 1.00 96.56 217 VAL A N 1
ATOM 1630 C CA . VAL A 1 217 ? -10.099 -7.029 1.097 1.00 96.56 217 VAL A CA 1
ATOM 1631 C C . VAL A 1 217 ? -11.390 -6.998 0.289 1.00 96.56 217 VAL A C 1
ATOM 1633 O O . VAL A 1 217 ? -11.590 -6.056 -0.473 1.00 96.56 217 VAL A O 1
ATOM 1636 N N . GLY A 1 218 ? -12.290 -7.961 0.510 1.00 96.88 218 GLY A N 1
ATOM 1637 C CA . GLY A 1 218 ? -13.592 -7.982 -0.154 1.00 96.88 218 GLY A CA 1
ATOM 1638 C C . GLY A 1 218 ? -14.447 -6.754 0.175 1.00 96.88 218 GLY A C 1
ATOM 1639 O O . GLY A 1 218 ? -15.087 -6.196 -0.713 1.00 96.88 218 GLY A O 1
ATOM 1640 N N . TRP A 1 219 ? -14.413 -6.278 1.423 1.00 97.44 219 TRP A N 1
ATOM 1641 C CA . TRP A 1 219 ? -15.129 -5.068 1.840 1.00 97.44 219 TRP A CA 1
ATOM 1642 C C . TRP A 1 219 ? -14.589 -3.804 1.165 1.00 97.44 219 TRP A C 1
ATOM 1644 O O . TRP A 1 219 ? -15.375 -3.010 0.651 1.00 97.44 219 TRP A O 1
ATOM 1654 N N . VAL A 1 220 ? -13.264 -3.642 1.080 1.00 96.94 220 VAL A N 1
ATOM 1655 C CA . VAL A 1 220 ? -12.659 -2.521 0.346 1.00 96.94 220 VAL A CA 1
ATOM 1656 C C . VAL A 1 220 ? -13.012 -2.585 -1.144 1.00 96.94 220 VAL A C 1
ATOM 1658 O O . VAL A 1 220 ? -13.371 -1.568 -1.731 1.00 96.94 220 VAL A O 1
ATOM 1661 N N . GLU A 1 221 ? -12.961 -3.767 -1.766 1.00 94.81 221 GLU A N 1
ATOM 1662 C CA . GLU A 1 221 ? -13.334 -3.941 -3.179 1.00 94.81 221 GLU A CA 1
ATOM 1663 C C . GLU A 1 221 ? -14.821 -3.657 -3.447 1.00 94.81 221 GLU A C 1
ATOM 1665 O O . GLU A 1 221 ? -15.173 -3.222 -4.543 1.00 94.81 221 GLU A O 1
ATOM 1670 N N . ALA A 1 222 ? -15.683 -3.840 -2.444 1.00 95.44 222 ALA A N 1
ATOM 1671 C CA . ALA A 1 222 ? -17.101 -3.489 -2.494 1.00 95.44 222 ALA A CA 1
ATOM 1672 C C . ALA A 1 222 ? -17.389 -1.995 -2.226 1.00 95.44 222 ALA A C 1
ATOM 1674 O O . ALA A 1 222 ? -18.551 -1.596 -2.234 1.00 95.44 222 ALA A O 1
ATOM 1675 N N . GLY A 1 223 ? -16.362 -1.165 -2.006 1.00 93.69 223 GLY A N 1
ATOM 1676 C CA . GLY A 1 223 ? -16.505 0.275 -1.751 1.00 93.69 223 GLY A CA 1
ATOM 1677 C C . GLY A 1 223 ? -16.592 0.660 -0.271 1.00 93.69 223 GLY A C 1
ATOM 1678 O O . GLY A 1 223 ? -16.815 1.827 0.035 1.00 93.69 223 GLY A O 1
ATOM 1679 N N . GLY A 1 224 ? -16.394 -0.303 0.631 1.00 89.94 224 GLY A N 1
ATOM 1680 C CA . GLY A 1 224 ? -16.236 -0.099 2.067 1.00 89.94 224 GLY A CA 1
ATOM 1681 C C . GLY A 1 224 ? -17.381 0.636 2.761 1.00 89.94 224 GLY A C 1
ATOM 1682 O O . GLY A 1 224 ? -17.147 1.626 3.452 1.00 89.94 224 GLY A O 1
ATO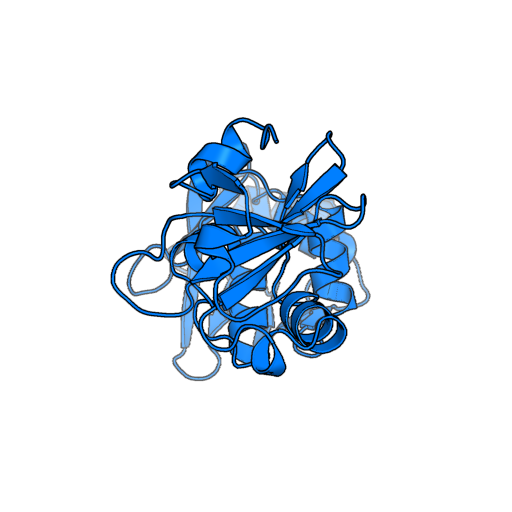M 1683 N N . GLU A 1 225 ? -18.612 0.160 2.567 1.00 86.81 225 GLU A N 1
ATOM 1684 C CA . GLU A 1 225 ? -19.801 0.677 3.253 1.00 86.81 225 GLU A CA 1
ATOM 1685 C C . GLU A 1 225 ? -19.652 0.533 4.781 1.00 86.81 225 GLU A C 1
ATOM 1687 O O . GLU A 1 225 ? -19.216 -0.518 5.266 1.00 86.81 225 GLU A O 1
ATOM 1692 N N . LEU A 1 226 ? -19.955 1.616 5.506 1.00 81.62 226 LEU A N 1
ATOM 1693 C CA . LEU A 1 226 ? -19.896 1.727 6.967 1.00 81.62 226 LEU A CA 1
ATOM 1694 C C . LEU A 1 226 ? -21.293 1.761 7.573 1.00 81.62 226 LEU A C 1
ATOM 1696 O O . LEU A 1 226 ? -22.185 2.380 6.946 1.00 81.62 226 LEU A O 1
#

Organism: NCBI:txid103721

Foldseek 3Di:
DAADVVLLVVLQVLFPQWFFAQDADDPVVQVVLCVQQVHHAQPNLNVSNRHRVWTGGNNWTANPQDADPVGGFRTADPPPRWTWDFDDDDPSFTFIATPVGTPARGPQLVSLQSSCVVLVQHCHLFVLLSNVSSYYQWDQFPQRKTFHGSSCQVVVCVVLVCCPFAVQKGFGIASVPQWTWIAGSDDDQRQWIWIAGSVPRHNCSVVRTDTQDSHPVVCVVVRNDD

Sequence (226 aa):
MLPDMTLLRQLVDSAPSIRPWSTPAPEGLLRSVELSAGTALPRSYRWWLAEFGGGVVDGTPLGTQEFDADGLVFWRDGDCGAAYRFGDEVGGERCVVGDEGVVAESFAGFLTTRVALALGLRDGPNPAVARLWRATPGVLLDNGVHVYGPDSFGERNATVEVARYAPHWVLVGDDSGGAGLFMRRHGRDRESVHRLDLGAVGPDVAEDGELVTADLVGWVEAGGEL

Secondary structure (DSSP, 8-state):
-PPPHHHHHHHHHH-TTEEE-SS---HHHHHHHHHHHTSPPPHHHHHHHHHHS-EEETTEEEEEEEEETTEEEEEE-TTT--EEEEEEEETTEEEEEETTEEEESSHHHHHHHHHHHHTT-TT-SSHHHHHHHTT-S-EE-TTS-EEPPHHHHHHHHHHTTHHHH-TTEEEEEE-SSSEEEEEESSSS--S-EEEEEGGG--TTHHHHSEEEES-HHHHHHTT---

InterPro domains:
  IPR037883 Knr4/Smi1-like domain superfamily [SSF160631] (5-115)

pLDDT: mean 94.5, std 4.18, range [66.81, 98.44]

Radius of gyration: 18.49 Å; chains: 1; bounding box: 42×32×53 Å